Protein AF-A0A3P7EQS3-F1 (afdb_monomer_lite)

InterPro domains:
  IPR007715 Ubiquinone biosynthesis protein Coq4 [PF05019] (63-182)
  IPR007715 Ubiquinone biosynthesis protein Coq4 [PTHR12922] (63-184)

Radius of gyration: 19.61 Å; chains: 1; bounding box: 53×54×51 Å

Sequence (196 aa):
MDAQEKLYPDHIPTTTLQKSLLAIGSGIACFLAIKRMQSIMLSDPEGRQILEFVFTCLIFFQRETSPDERMMVNFVDDVDLAYVMLRYREIHDLVHVLLNQPTNMLGEVVVKWVEGLQCGLPLGLFGGYFGALQTKNYLSSQLEFALRVGLHSRNFMCVFFERYWEMDIEELRAKLNVPNPPKLNYKPRKNKQNLQ

Structure (mmCIF, N/CA/C/O backbone):
data_AF-A0A3P7EQS3-F1
#
_entry.id   AF-A0A3P7EQS3-F1
#
loop_
_atom_site.group_PDB
_atom_site.id
_atom_site.type_symbol
_atom_site.label_atom_id
_atom_site.label_alt_id
_atom_site.label_comp_id
_atom_site.label_asym_id
_atom_site.label_entity_id
_atom_site.label_seq_id
_atom_site.pdbx_PDB_ins_code
_atom_site.Cartn_x
_atom_site.Cartn_y
_atom_site.Cartn_z
_atom_site.occupancy
_atom_site.B_iso_or_equiv
_atom_site.auth_seq_id
_atom_site.auth_comp_id
_atom_site.auth_asym_id
_atom_site.auth_atom_id
_atom_site.pdbx_PDB_model_num
ATOM 1 N N . MET A 1 1 ? 32.392 30.070 7.336 1.00 36.38 1 MET A N 1
ATOM 2 C CA . MET A 1 1 ? 32.061 28.698 7.785 1.00 36.38 1 MET A CA 1
ATOM 3 C C . MET A 1 1 ? 30.680 28.790 8.373 1.00 36.38 1 MET A C 1
ATOM 5 O O . MET A 1 1 ? 30.503 29.331 9.457 1.00 36.38 1 MET A O 1
ATOM 9 N N . ASP A 1 2 ? 29.721 28.440 7.536 1.00 43.25 2 ASP A N 1
ATOM 10 C CA . ASP A 1 2 ? 28.481 29.191 7.413 1.00 43.25 2 ASP A CA 1
ATOM 11 C C . ASP A 1 2 ? 27.429 28.688 8.394 1.00 43.25 2 ASP A C 1
ATOM 13 O O . ASP A 1 2 ? 27.171 27.489 8.500 1.00 43.25 2 ASP A O 1
ATOM 17 N N . ALA A 1 3 ? 26.831 29.620 9.135 1.00 45.69 3 ALA A N 1
ATOM 18 C CA . ALA A 1 3 ? 25.678 29.339 9.969 1.00 45.69 3 ALA A CA 1
ATOM 19 C C . ALA A 1 3 ? 24.500 29.008 9.042 1.00 45.69 3 ALA A C 1
ATOM 21 O O . ALA A 1 3 ? 23.938 29.891 8.401 1.00 45.69 3 ALA A O 1
ATOM 22 N N . GLN A 1 4 ? 24.164 27.721 8.929 1.00 56.22 4 GLN A N 1
ATOM 23 C CA . GLN A 1 4 ? 23.021 27.251 8.153 1.00 56.22 4 GLN A CA 1
ATOM 24 C C . GLN A 1 4 ? 21.737 27.829 8.775 1.00 56.22 4 GLN A C 1
ATOM 26 O O . GLN A 1 4 ? 21.325 27.420 9.862 1.00 56.22 4 GLN A O 1
ATOM 31 N N . GLU A 1 5 ? 21.144 28.820 8.112 1.00 48.19 5 GLU A N 1
ATOM 32 C CA . GLU A 1 5 ? 19.957 29.537 8.578 1.00 48.19 5 GLU A CA 1
ATOM 33 C C . GLU A 1 5 ? 18.787 28.556 8.779 1.00 48.19 5 GLU A C 1
ATOM 35 O O . GLU A 1 5 ? 18.405 27.810 7.872 1.00 48.19 5 GLU A O 1
ATOM 40 N N . LYS A 1 6 ? 18.240 28.494 10.000 1.00 43.78 6 LYS A N 1
ATOM 41 C CA . LYS A 1 6 ? 17.077 27.650 10.303 1.00 43.78 6 LYS A CA 1
ATOM 42 C C . LYS A 1 6 ? 15.849 28.231 9.598 1.00 43.78 6 LYS A C 1
ATOM 44 O O . LYS A 1 6 ? 15.338 29.260 10.018 1.00 43.78 6 LYS A O 1
ATOM 49 N N . LEU A 1 7 ? 15.345 27.534 8.578 1.00 56.03 7 LEU A N 1
ATOM 50 C CA . LEU A 1 7 ? 14.143 27.927 7.824 1.00 56.03 7 LEU A CA 1
ATOM 51 C C . LEU A 1 7 ? 12.859 27.976 8.683 1.00 56.03 7 LEU A C 1
ATOM 53 O O . LEU A 1 7 ? 11.926 28.692 8.336 1.00 56.03 7 LEU A O 1
ATOM 57 N N . TYR A 1 8 ? 12.789 27.214 9.784 1.00 55.19 8 TYR A N 1
ATOM 58 C CA . TYR A 1 8 ? 11.692 27.211 10.768 1.00 55.19 8 TYR A CA 1
ATOM 59 C C . TYR A 1 8 ? 12.137 26.533 12.088 1.00 55.19 8 TYR A C 1
ATOM 61 O O . TYR A 1 8 ? 13.198 25.900 12.106 1.00 55.19 8 TYR A O 1
ATOM 69 N N . PRO A 1 9 ? 11.374 26.654 13.200 1.00 42.97 9 PRO A N 1
ATOM 70 C CA . PRO A 1 9 ? 11.844 26.309 14.551 1.00 42.97 9 PRO A CA 1
ATOM 71 C C . PRO A 1 9 ? 12.340 24.863 14.732 1.00 42.97 9 PRO A C 1
ATOM 73 O O . PRO A 1 9 ? 13.338 24.654 15.421 1.00 42.97 9 PRO A O 1
ATOM 76 N N . ASP A 1 10 ? 11.718 23.900 14.043 1.00 50.75 10 ASP A N 1
ATOM 77 C CA . ASP A 1 10 ? 12.076 22.470 14.077 1.00 50.75 10 ASP A CA 1
ATOM 78 C C . ASP A 1 10 ? 12.936 22.024 12.876 1.00 50.75 10 ASP A C 1
ATOM 80 O O . ASP A 1 10 ? 13.055 20.831 12.586 1.00 50.75 10 ASP A O 1
ATOM 84 N N . HIS A 1 11 ? 13.520 22.962 12.123 1.00 61.28 11 HIS A N 1
ATOM 85 C CA . HIS A 1 11 ? 14.354 22.623 10.972 1.00 61.28 11 HIS A CA 1
ATOM 86 C C . HIS A 1 11 ? 15.660 21.956 11.430 1.00 61.28 11 HIS A C 1
ATOM 88 O O . HIS A 1 11 ? 16.477 22.576 12.115 1.00 61.28 11 HIS A O 1
ATOM 94 N N . ILE A 1 12 ? 15.865 20.701 11.021 1.00 64.69 12 ILE A N 1
ATOM 95 C CA . ILE A 1 12 ? 17.128 19.975 11.186 1.00 64.69 12 ILE A CA 1
ATOM 96 C C . ILE A 1 12 ? 18.002 20.296 9.962 1.00 64.69 12 ILE A C 1
ATOM 98 O O . ILE A 1 12 ? 17.713 19.796 8.870 1.00 64.69 12 ILE A O 1
ATOM 102 N N . PRO A 1 13 ? 19.046 21.135 10.094 1.00 56.03 13 PRO A N 1
ATOM 103 C CA . PRO A 1 13 ? 19.900 21.487 8.968 1.00 56.03 13 PRO A CA 1
ATOM 104 C C . PRO A 1 13 ? 20.698 20.260 8.511 1.00 56.03 13 PRO A C 1
ATOM 106 O O . PRO A 1 13 ? 21.352 19.597 9.313 1.00 56.03 13 PRO A O 1
ATOM 109 N N . THR A 1 14 ? 20.645 19.966 7.212 1.00 67.62 14 THR A N 1
ATOM 110 C CA . THR A 1 14 ? 21.409 18.881 6.577 1.00 67.62 14 THR A CA 1
ATOM 111 C C . THR A 1 14 ? 22.489 19.441 5.656 1.00 67.62 14 THR A C 1
ATOM 113 O O . THR A 1 14 ? 22.283 20.456 4.982 1.00 67.62 14 THR A O 1
ATOM 116 N N . THR A 1 15 ? 23.648 18.780 5.611 1.00 77.81 15 THR A N 1
ATOM 117 C CA . THR A 1 15 ? 24.779 19.193 4.764 1.00 77.81 15 THR A CA 1
ATOM 118 C C . THR A 1 15 ? 24.510 18.902 3.284 1.00 77.81 15 THR A C 1
ATOM 120 O O . THR A 1 15 ? 23.694 18.046 2.942 1.00 77.81 15 THR A O 1
ATOM 123 N N . THR A 1 16 ? 25.220 19.573 2.373 1.00 76.00 16 THR A N 1
ATOM 124 C CA . THR A 1 16 ? 25.112 19.318 0.922 1.00 76.00 16 THR A CA 1
ATOM 125 C C . THR A 1 16 ? 25.376 17.851 0.575 1.00 76.00 16 THR A C 1
ATOM 127 O O . THR A 1 16 ? 24.662 17.269 -0.232 1.00 76.00 16 THR A O 1
ATOM 130 N N . LEU A 1 17 ? 26.339 17.219 1.253 1.00 68.69 17 LEU A N 1
ATOM 131 C CA . LEU A 1 17 ? 26.636 15.792 1.109 1.00 68.69 17 LEU A CA 1
ATOM 132 C C . LEU A 1 17 ? 25.475 14.906 1.578 1.00 68.69 17 LEU A C 1
ATOM 134 O O . LEU A 1 17 ? 25.126 13.951 0.889 1.00 68.69 17 LEU A O 1
ATOM 138 N N . GLN A 1 18 ? 24.845 15.242 2.711 1.00 63.50 18 GLN A N 1
ATOM 139 C CA . GLN A 1 18 ? 23.659 14.529 3.190 1.00 63.50 18 GLN A CA 1
ATOM 140 C C . GLN A 1 18 ? 22.513 14.645 2.192 1.00 63.50 18 GLN A C 1
ATOM 142 O O . GLN A 1 18 ? 21.919 13.625 1.880 1.00 63.50 18 GLN A O 1
ATOM 147 N N . LYS A 1 19 ? 22.246 15.836 1.640 1.00 60.44 19 LYS A N 1
ATOM 148 C CA . LYS A 1 19 ? 21.205 16.043 0.617 1.00 60.44 19 LYS A CA 1
ATOM 149 C C . LYS A 1 19 ? 21.469 15.229 -0.651 1.00 60.44 19 LYS A C 1
ATOM 151 O O . LYS A 1 19 ? 20.551 14.590 -1.155 1.00 60.44 19 LYS A O 1
ATOM 156 N N . SER A 1 20 ? 22.711 15.206 -1.134 1.00 62.84 20 SER A N 1
ATOM 157 C CA . SER A 1 20 ? 23.087 14.418 -2.314 1.00 62.84 20 SER A CA 1
ATOM 158 C C . SER A 1 20 ? 22.965 12.914 -2.067 1.00 62.84 20 SER A C 1
ATOM 160 O O . SER A 1 20 ? 22.403 12.201 -2.895 1.00 62.84 20 SER A O 1
ATOM 162 N N . LEU A 1 21 ? 23.422 12.426 -0.910 1.00 65.12 21 LEU A N 1
ATOM 163 C CA . LEU A 1 21 ? 23.270 11.021 -0.527 1.00 65.12 21 LEU A CA 1
ATOM 164 C C . LEU A 1 21 ? 21.790 10.640 -0.364 1.00 65.12 21 LEU A C 1
ATOM 166 O O . LEU A 1 21 ? 21.384 9.558 -0.782 1.00 65.12 21 LEU A O 1
ATOM 170 N N . LEU A 1 22 ? 20.980 11.554 0.178 1.00 61.34 22 LEU A N 1
ATOM 171 C CA . LEU A 1 22 ? 19.529 11.418 0.295 1.00 61.34 22 LEU A CA 1
ATOM 172 C C . LEU A 1 22 ? 18.868 11.249 -1.070 1.00 61.34 22 LEU A C 1
ATOM 174 O O . LEU A 1 22 ? 18.051 10.353 -1.254 1.00 61.34 22 LEU A O 1
ATOM 178 N N . ALA A 1 23 ? 19.234 12.108 -2.023 1.00 59.03 23 ALA A N 1
ATOM 179 C CA . ALA A 1 23 ? 18.670 12.113 -3.364 1.00 59.03 23 ALA A CA 1
ATOM 180 C C . ALA A 1 23 ? 19.032 10.832 -4.131 1.00 59.03 23 ALA A C 1
ATOM 182 O O . ALA A 1 23 ? 18.151 10.186 -4.698 1.00 59.03 23 ALA A O 1
ATOM 183 N N . ILE A 1 24 ? 20.305 10.422 -4.085 1.00 64.75 24 ILE A N 1
ATOM 184 C CA . ILE A 1 24 ? 20.784 9.194 -4.740 1.00 64.75 24 ILE A CA 1
ATOM 185 C C . ILE A 1 24 ? 20.145 7.957 -4.095 1.00 64.75 24 ILE A C 1
ATOM 187 O O . ILE A 1 24 ? 19.624 7.087 -4.795 1.00 64.75 24 ILE A O 1
ATOM 191 N N . GLY A 1 25 ? 20.126 7.897 -2.760 1.00 65.19 25 GLY A N 1
ATOM 192 C CA . GLY A 1 25 ? 19.495 6.809 -2.015 1.00 65.19 25 GLY A CA 1
ATOM 193 C C . GLY A 1 25 ? 17.992 6.710 -2.281 1.00 65.19 25 GLY A C 1
ATOM 194 O O . GLY A 1 25 ? 17.483 5.608 -2.467 1.00 65.19 25 GLY A O 1
ATOM 195 N N . SER A 1 26 ? 17.293 7.846 -2.373 1.00 64.12 26 SER A N 1
ATOM 196 C CA . SER A 1 26 ? 15.859 7.914 -2.683 1.00 64.12 26 SER A CA 1
ATOM 197 C C . SER A 1 26 ? 15.539 7.404 -4.090 1.00 64.12 26 SER A C 1
ATOM 199 O O . SER A 1 26 ? 14.613 6.611 -4.259 1.00 64.12 26 SER A O 1
ATOM 201 N N . GLY A 1 27 ? 16.343 7.782 -5.090 1.00 66.75 27 GLY A N 1
ATOM 202 C CA . GLY A 1 27 ? 16.167 7.312 -6.466 1.00 66.75 27 GLY A CA 1
ATOM 203 C C . GLY A 1 27 ? 16.317 5.793 -6.593 1.00 66.75 27 GLY A C 1
ATOM 204 O O . GLY A 1 27 ? 15.430 5.124 -7.126 1.00 66.75 27 GLY A O 1
ATOM 205 N N . ILE A 1 28 ? 17.395 5.231 -6.034 1.00 71.94 28 ILE A N 1
ATOM 206 C CA . ILE A 1 28 ? 17.640 3.778 -6.048 1.00 71.94 28 ILE A CA 1
ATOM 207 C C . ILE A 1 28 ? 16.541 3.038 -5.277 1.00 71.94 28 ILE A C 1
ATOM 209 O O . ILE A 1 28 ? 16.031 2.020 -5.742 1.00 71.94 28 ILE A O 1
ATOM 213 N N . ALA A 1 29 ? 16.136 3.557 -4.120 1.00 69.88 29 ALA A N 1
ATOM 214 C CA . ALA A 1 29 ? 15.080 2.966 -3.310 1.00 69.88 29 ALA A CA 1
ATOM 215 C C . ALA A 1 29 ? 13.732 2.920 -4.025 1.00 69.88 29 ALA A C 1
ATOM 217 O O . ALA A 1 29 ? 13.070 1.886 -4.002 1.00 69.88 29 ALA A O 1
ATOM 218 N N . CYS A 1 30 ? 13.341 4.022 -4.667 1.00 71.75 30 CYS A N 1
ATOM 219 C CA . CYS A 1 30 ? 12.108 4.107 -5.441 1.00 71.75 30 CYS A CA 1
ATOM 220 C C . CYS A 1 30 ? 12.115 3.084 -6.583 1.00 71.75 30 CYS A C 1
ATOM 222 O O . CYS A 1 30 ? 11.161 2.329 -6.761 1.00 71.75 30 CYS A O 1
ATOM 224 N N . PHE A 1 31 ? 13.233 2.976 -7.299 1.00 78.19 31 PHE A N 1
ATOM 225 C CA . PHE A 1 31 ? 13.382 1.995 -8.368 1.00 78.19 31 PHE A CA 1
ATOM 226 C C . PHE A 1 31 ? 13.269 0.548 -7.866 1.00 78.19 31 PHE A C 1
ATOM 228 O O . PHE A 1 31 ? 12.532 -0.258 -8.439 1.00 78.19 31 PHE A O 1
ATOM 235 N N . LEU A 1 32 ? 13.953 0.215 -6.767 1.00 81.75 32 LEU A N 1
ATOM 236 C CA . LEU A 1 32 ? 13.853 -1.106 -6.139 1.00 81.75 32 LEU A CA 1
ATOM 237 C C . LEU A 1 32 ? 12.432 -1.391 -5.639 1.00 81.75 32 LEU 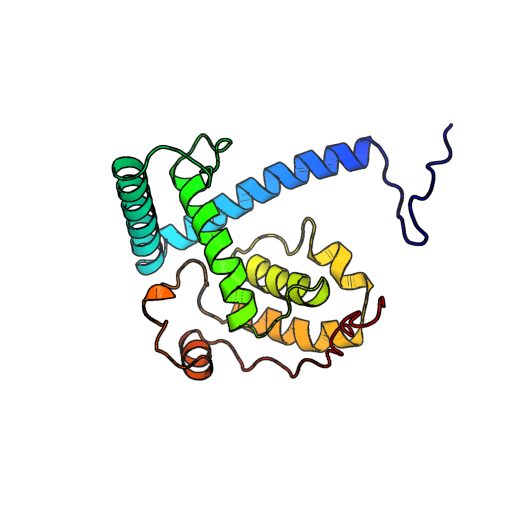A C 1
ATOM 239 O O . LEU A 1 32 ? 11.954 -2.517 -5.775 1.00 81.75 32 LEU A O 1
ATOM 243 N N . ALA A 1 33 ? 11.747 -0.375 -5.110 1.00 81.44 33 ALA A N 1
ATOM 244 C CA . ALA A 1 33 ? 10.370 -0.483 -4.653 1.00 81.44 33 ALA A CA 1
ATOM 245 C C . ALA A 1 33 ? 9.423 -0.884 -5.780 1.00 81.44 33 ALA A C 1
ATOM 247 O O . ALA A 1 33 ? 8.671 -1.849 -5.652 1.00 81.44 33 ALA A O 1
ATOM 248 N N . ILE A 1 34 ? 9.520 -0.191 -6.909 1.00 83.38 34 ILE A N 1
ATOM 249 C CA . ILE A 1 34 ? 8.662 -0.427 -8.069 1.00 83.38 34 ILE A CA 1
ATOM 250 C C . ILE A 1 34 ? 8.956 -1.791 -8.685 1.00 83.38 34 ILE A C 1
ATOM 252 O O . ILE A 1 34 ? 8.027 -2.547 -8.957 1.00 83.38 34 ILE A O 1
ATOM 256 N N . LYS A 1 35 ? 10.233 -2.173 -8.818 1.00 87.06 35 LYS A N 1
ATOM 257 C CA . LYS A 1 35 ? 10.595 -3.527 -9.270 1.00 87.06 35 LYS A CA 1
ATOM 258 C C . LYS A 1 35 ? 10.051 -4.611 -8.350 1.00 87.06 35 LYS A C 1
ATOM 260 O O . LYS A 1 35 ? 9.650 -5.683 -8.805 1.00 87.06 35 LYS A O 1
ATOM 265 N N . ARG A 1 36 ? 10.019 -4.346 -7.045 1.00 88.56 36 ARG A N 1
ATOM 266 C CA . ARG A 1 36 ? 9.465 -5.287 -6.079 1.00 88.56 36 ARG A CA 1
ATOM 267 C C . ARG A 1 36 ? 7.948 -5.407 -6.211 1.00 88.56 36 ARG A C 1
ATOM 269 O O . ARG A 1 36 ? 7.451 -6.529 -6.226 1.00 88.56 36 ARG A O 1
ATOM 276 N N . MET A 1 37 ? 7.241 -4.292 -6.386 1.00 89.62 37 MET A N 1
ATOM 277 C CA . MET A 1 37 ? 5.804 -4.281 -6.690 1.00 89.62 37 MET A CA 1
ATOM 278 C C . MET A 1 37 ? 5.498 -5.036 -7.990 1.00 89.62 37 MET A C 1
ATOM 280 O O . MET A 1 37 ? 4.618 -5.893 -7.996 1.00 89.62 37 MET A O 1
ATOM 284 N N . GLN A 1 38 ? 6.274 -4.800 -9.053 1.00 89.62 38 GLN A N 1
ATOM 285 C CA . GLN A 1 38 ? 6.156 -5.523 -10.323 1.00 89.62 38 GLN A CA 1
ATOM 286 C C . GLN A 1 38 ? 6.320 -7.033 -10.122 1.00 89.62 38 GLN A C 1
ATOM 288 O O . GLN A 1 38 ? 5.485 -7.816 -10.565 1.00 89.62 38 GLN A O 1
ATOM 293 N N . SER A 1 39 ? 7.368 -7.452 -9.405 1.00 91.25 39 SER A N 1
ATOM 294 C CA . SER A 1 39 ? 7.615 -8.864 -9.104 1.00 91.25 39 SER A CA 1
ATOM 295 C C . SER A 1 39 ? 6.452 -9.508 -8.343 1.00 91.25 39 SER A C 1
ATOM 297 O O . SER A 1 39 ? 6.101 -10.648 -8.644 1.00 91.25 39 SER A O 1
ATOM 299 N N . ILE A 1 40 ? 5.852 -8.796 -7.385 1.00 92.00 40 ILE A N 1
ATOM 300 C CA . ILE A 1 40 ? 4.683 -9.274 -6.637 1.00 92.00 40 ILE A CA 1
ATOM 301 C C . ILE A 1 40 ? 3.482 -9.433 -7.576 1.00 92.00 40 ILE A C 1
ATOM 303 O O . ILE A 1 40 ? 2.890 -10.510 -7.622 1.00 92.00 40 ILE A O 1
ATOM 307 N N . MET A 1 41 ? 3.168 -8.410 -8.375 1.00 91.81 41 MET A N 1
ATOM 308 C CA . MET A 1 41 ? 2.044 -8.453 -9.315 1.00 91.81 41 MET A CA 1
ATOM 309 C C . MET A 1 41 ? 2.197 -9.562 -10.359 1.00 91.81 41 MET A C 1
ATOM 311 O O . MET A 1 41 ? 1.232 -10.258 -10.647 1.00 91.81 41 MET A O 1
ATOM 315 N N . LEU A 1 42 ? 3.404 -9.781 -10.885 1.00 91.00 42 LEU A N 1
ATOM 316 C CA . LEU A 1 42 ? 3.663 -10.859 -11.844 1.00 91.00 42 LEU A CA 1
ATOM 317 C C . LEU A 1 42 ? 3.534 -12.258 -11.222 1.00 91.00 42 LEU A C 1
ATOM 319 O O . LEU A 1 42 ? 3.188 -13.211 -11.922 1.00 91.00 42 LEU A O 1
ATOM 323 N N . SER A 1 43 ? 3.801 -12.391 -9.921 1.00 92.25 43 SER A N 1
ATOM 324 C CA . SER A 1 43 ? 3.653 -13.665 -9.207 1.00 92.25 43 SER A CA 1
ATOM 325 C C . SER A 1 43 ? 2.195 -14.022 -8.893 1.00 92.25 43 SER A C 1
ATOM 327 O O . SER A 1 43 ? 1.871 -15.202 -8.753 1.00 92.25 43 SER A O 1
ATOM 329 N N . ASP A 1 44 ? 1.304 -13.029 -8.832 1.00 92.31 44 ASP A N 1
ATOM 330 C CA . ASP A 1 44 ? -0.118 -13.208 -8.544 1.00 92.31 44 ASP A CA 1
ATOM 331 C C . ASP A 1 44 ? -0.947 -13.290 -9.851 1.00 92.31 44 ASP A C 1
ATOM 333 O O . ASP A 1 44 ? -0.758 -12.487 -10.769 1.00 92.31 44 ASP A O 1
ATOM 337 N N . PRO A 1 45 ? -1.871 -14.259 -10.006 1.00 91.88 45 PRO A N 1
ATOM 338 C CA . PRO A 1 45 ? -2.717 -14.353 -11.199 1.00 91.88 45 PRO A CA 1
ATOM 339 C C . PRO A 1 45 ? -3.622 -13.134 -11.441 1.00 91.88 45 PRO A C 1
ATOM 341 O O . PRO A 1 45 ? -3.824 -12.764 -12.598 1.00 91.88 45 PRO A O 1
ATOM 344 N N . GLU A 1 46 ? -4.172 -12.516 -10.390 1.00 91.56 46 GLU A N 1
ATOM 345 C CA . GLU A 1 46 ? -4.947 -11.273 -10.514 1.00 91.56 46 GLU A CA 1
ATOM 346 C C . GLU A 1 46 ? -4.020 -10.087 -10.770 1.00 91.56 46 GLU A C 1
ATOM 348 O O . GLU A 1 46 ? -4.330 -9.255 -11.619 1.00 91.56 46 GLU A O 1
ATOM 353 N N . GLY A 1 47 ? -2.854 -10.047 -10.119 1.00 88.56 47 GLY A N 1
ATOM 354 C CA . GLY A 1 47 ? -1.824 -9.040 -10.386 1.00 88.56 47 GLY A CA 1
ATOM 355 C C . GLY A 1 47 ? -1.428 -8.978 -11.868 1.00 88.56 47 GLY A C 1
ATOM 356 O O . GLY A 1 47 ? -1.389 -7.892 -12.449 1.00 88.56 47 GLY A O 1
ATOM 357 N N . ARG A 1 48 ? -1.242 -10.135 -12.517 1.00 90.31 48 ARG A N 1
ATOM 358 C CA . ARG A 1 48 ? -0.997 -10.218 -13.969 1.00 90.31 48 ARG A CA 1
ATOM 359 C C . ARG A 1 48 ? -2.165 -9.686 -14.797 1.00 90.31 48 ARG A C 1
ATOM 361 O O . ARG A 1 48 ? -1.942 -8.906 -15.714 1.00 90.31 48 ARG A O 1
ATOM 368 N N . GLN A 1 49 ? -3.401 -10.056 -14.460 1.00 89.81 49 GLN A N 1
ATOM 369 C CA . GLN A 1 49 ? -4.588 -9.542 -15.159 1.00 89.81 49 GLN A CA 1
ATOM 370 C C . GLN A 1 49 ? -4.717 -8.019 -15.044 1.00 89.81 49 GLN A C 1
ATOM 372 O O . GLN A 1 49 ? -5.146 -7.373 -15.995 1.00 89.81 49 GLN A O 1
ATOM 377 N N . ILE A 1 50 ? -4.348 -7.444 -13.897 1.00 88.50 50 ILE A N 1
ATOM 378 C CA . ILE A 1 50 ? -4.361 -5.992 -13.689 1.00 88.50 50 ILE A CA 1
ATOM 379 C C . ILE A 1 50 ? -3.329 -5.314 -14.591 1.00 88.50 50 ILE A C 1
ATOM 381 O O . ILE A 1 50 ? -3.660 -4.316 -15.221 1.00 88.50 50 ILE A O 1
ATOM 385 N N . LEU A 1 51 ? -2.105 -5.845 -14.684 1.00 85.81 51 LEU A N 1
ATOM 386 C CA . LEU A 1 51 ? -1.077 -5.270 -15.561 1.00 85.81 51 LEU A CA 1
ATOM 387 C C . LEU A 1 51 ? -1.524 -5.268 -17.029 1.00 85.81 51 LEU A C 1
ATOM 389 O O . LEU A 1 51 ? -1.427 -4.237 -17.688 1.00 85.81 51 LEU A O 1
ATOM 393 N N . GLU A 1 52 ? -2.102 -6.373 -17.501 1.00 84.44 52 GLU A N 1
ATOM 394 C CA . GLU A 1 52 ? -2.675 -6.476 -18.852 1.00 84.44 52 GLU A CA 1
ATOM 395 C C . GLU A 1 52 ? -3.845 -5.502 -19.068 1.00 84.44 52 GLU A C 1
ATOM 397 O O . GLU A 1 52 ? -3.977 -4.879 -20.126 1.00 84.44 52 GLU A O 1
ATOM 402 N N . PHE A 1 53 ? -4.700 -5.332 -18.055 1.00 85.00 53 PHE A N 1
ATOM 403 C CA . PHE A 1 53 ? -5.817 -4.392 -18.103 1.00 85.00 53 PHE A CA 1
ATOM 404 C C . PHE A 1 53 ? -5.332 -2.940 -18.198 1.00 85.00 53 PHE A C 1
ATOM 406 O O . PHE A 1 53 ? -5.766 -2.209 -19.088 1.00 85.00 53 PHE A O 1
ATOM 413 N N . VAL A 1 54 ? -4.388 -2.537 -17.343 1.00 81.25 54 VAL A N 1
ATOM 414 C CA . VAL A 1 54 ? -3.796 -1.188 -17.348 1.00 81.25 54 VAL A CA 1
ATOM 415 C C . VAL A 1 54 ? -3.072 -0.917 -18.672 1.00 81.25 54 VAL A C 1
ATOM 417 O O . VAL A 1 54 ? -3.248 0.159 -19.251 1.00 81.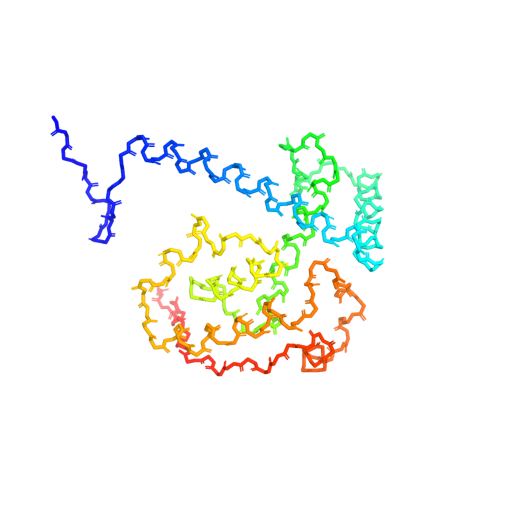25 54 VAL A O 1
ATOM 420 N N . PHE A 1 55 ? -2.326 -1.902 -19.189 1.00 79.94 55 PHE A N 1
ATOM 421 C CA . PHE A 1 55 ? -1.700 -1.848 -20.513 1.00 79.94 55 PHE A CA 1
ATOM 422 C C . PHE A 1 55 ? -2.737 -1.565 -21.606 1.00 79.94 55 PHE A C 1
ATOM 424 O O . PHE A 1 55 ? -2.606 -0.611 -22.377 1.00 79.94 55 PHE A O 1
ATOM 431 N N . THR A 1 56 ? -3.808 -2.362 -21.632 1.00 76.06 56 THR A N 1
ATOM 432 C CA . THR A 1 56 ? -4.874 -2.261 -22.635 1.00 76.06 56 THR A CA 1
ATOM 433 C C . THR A 1 56 ? -5.582 -0.911 -22.570 1.00 76.06 56 THR A C 1
ATOM 435 O O . THR A 1 56 ? -5.761 -0.265 -23.605 1.00 76.06 56 THR A O 1
ATOM 438 N N . CYS A 1 57 ? -5.950 -0.453 -21.369 1.00 73.06 57 CYS A N 1
ATOM 439 C CA . CYS A 1 57 ? -6.589 0.845 -21.175 1.00 73.06 57 CYS A CA 1
ATOM 440 C C . CYS A 1 57 ? -5.716 1.980 -21.713 1.00 73.06 57 CYS A C 1
ATOM 442 O O . CYS A 1 57 ? -6.208 2.815 -22.468 1.00 73.06 57 CYS A O 1
ATOM 444 N N . LEU A 1 58 ? -4.422 2.002 -21.387 1.00 69.94 58 LEU A N 1
ATOM 445 C CA . LEU A 1 58 ? -3.535 3.071 -21.845 1.00 69.94 58 LEU A CA 1
ATOM 446 C C . LEU A 1 58 ? -3.335 3.070 -23.359 1.00 69.94 58 LEU A C 1
ATOM 448 O O . LEU A 1 58 ? -3.439 4.132 -23.971 1.00 69.94 58 LEU A O 1
ATOM 452 N N . ILE A 1 59 ? -3.125 1.904 -23.975 1.00 69.62 59 ILE A N 1
ATOM 453 C CA . ILE A 1 59 ? -3.028 1.802 -25.439 1.00 69.62 59 ILE A CA 1
ATOM 454 C C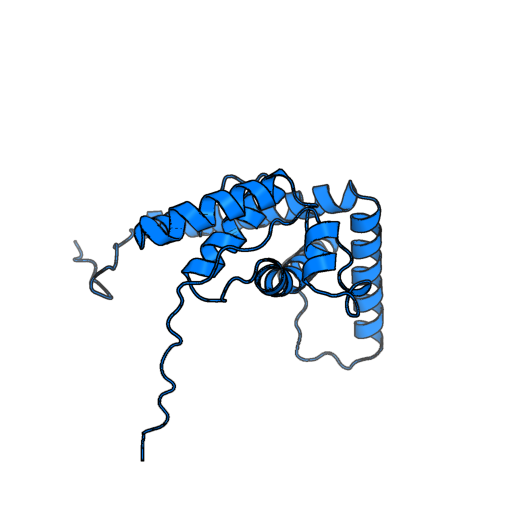 . ILE A 1 59 ? -4.313 2.305 -26.108 1.00 69.62 59 ILE A C 1
ATOM 456 O O . ILE A 1 59 ? -4.247 3.013 -27.113 1.00 69.62 59 ILE A O 1
ATOM 460 N N . PHE A 1 60 ? -5.480 1.968 -25.557 1.00 66.38 60 PHE A N 1
ATOM 461 C CA . PHE A 1 60 ? -6.763 2.416 -26.091 1.00 66.38 60 PHE A CA 1
ATOM 462 C C . PHE A 1 60 ? -6.944 3.937 -25.947 1.00 66.38 60 PHE A C 1
ATOM 464 O O . PHE A 1 60 ? -7.208 4.622 -26.935 1.00 66.38 60 PHE A O 1
ATOM 471 N N . PHE A 1 61 ? -6.698 4.496 -24.758 1.00 60.31 61 PHE A N 1
ATOM 472 C CA . PHE A 1 61 ? -6.815 5.939 -24.509 1.00 60.31 61 PHE A CA 1
ATOM 473 C C . PHE A 1 61 ? -5.812 6.779 -25.315 1.00 60.31 61 PHE A C 1
ATOM 475 O O . PHE A 1 61 ? -6.162 7.873 -25.762 1.00 60.31 61 PHE A O 1
ATOM 482 N N . GLN A 1 62 ? -4.604 6.265 -25.575 1.00 57.94 62 GLN A N 1
ATOM 483 C CA . GLN A 1 62 ? -3.636 6.920 -26.463 1.00 57.94 62 GLN A CA 1
ATOM 484 C C . GLN A 1 62 ? -4.085 6.960 -27.928 1.00 57.94 62 GLN A C 1
ATOM 486 O O . GLN A 1 62 ? -3.652 7.839 -28.671 1.00 57.94 62 GLN A O 1
ATOM 491 N N . ARG A 1 63 ? -4.919 6.010 -28.367 1.00 53.16 63 ARG A N 1
ATOM 492 C CA . ARG A 1 63 ? -5.404 5.952 -29.753 1.00 53.16 63 ARG A CA 1
ATOM 493 C C . ARG A 1 63 ? -6.634 6.823 -30.002 1.00 53.16 63 ARG A C 1
ATOM 495 O O . ARG A 1 63 ? -6.855 7.187 -31.153 1.00 53.16 63 ARG A O 1
ATOM 502 N N . GLU A 1 64 ? -7.408 7.160 -28.969 1.00 52.94 64 GLU A N 1
ATOM 503 C CA . GLU A 1 64 ? -8.695 7.862 -29.118 1.00 52.94 64 GLU A CA 1
ATOM 504 C C . GLU A 1 64 ? -8.708 9.324 -28.642 1.00 52.94 64 GLU A C 1
ATOM 506 O O . GLU A 1 64 ? -9.692 10.025 -28.873 1.00 52.94 64 GLU A O 1
ATOM 511 N N . THR A 1 65 ? -7.632 9.833 -28.031 1.00 43.03 65 THR A N 1
ATOM 512 C CA . THR A 1 65 ? -7.580 11.228 -27.556 1.00 43.03 65 THR A CA 1
ATOM 513 C C . THR A 1 65 ? -6.369 11.987 -28.098 1.00 43.03 65 THR A C 1
ATOM 515 O O . THR A 1 65 ? -5.259 11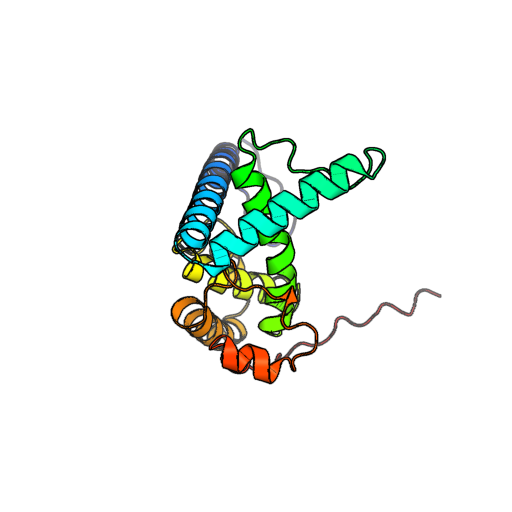.463 -28.170 1.00 43.03 65 THR A O 1
ATOM 518 N N . SER A 1 66 ? -6.587 13.242 -28.510 1.00 37.06 66 SER A N 1
ATOM 519 C CA . SER A 1 66 ? -5.510 14.193 -28.800 1.00 37.06 66 SER A CA 1
ATOM 520 C C . SER A 1 66 ? -4.604 14.331 -27.567 1.00 37.06 66 SER A C 1
ATOM 522 O O . SER A 1 66 ? -5.130 14.420 -26.458 1.00 37.06 66 SER A O 1
ATOM 524 N N . PRO A 1 67 ? -3.274 14.344 -27.741 1.00 44.84 67 PRO A N 1
ATOM 525 C CA . PRO A 1 67 ? -2.310 14.165 -26.661 1.00 44.84 67 PRO A CA 1
ATOM 526 C C . PRO A 1 67 ? -2.278 15.391 -25.741 1.00 44.84 67 PRO A C 1
ATOM 528 O O . PRO A 1 67 ? -1.509 16.309 -26.006 1.00 44.84 67 PRO A O 1
ATOM 531 N N . ASP A 1 68 ? -3.083 15.428 -24.672 1.00 39.00 68 ASP A N 1
ATOM 532 C CA . ASP A 1 68 ? -2.864 16.417 -23.609 1.00 39.00 68 ASP A CA 1
ATOM 533 C C . ASP A 1 68 ? -3.374 16.046 -22.198 1.00 39.00 68 ASP A C 1
ATOM 535 O O . ASP A 1 68 ? -4.421 15.428 -22.003 1.00 39.00 68 ASP A O 1
ATOM 539 N N . GLU A 1 69 ? -2.565 16.500 -21.235 1.00 39.66 69 GLU A N 1
ATOM 540 C CA . GLU A 1 69 ? -2.740 16.747 -19.792 1.00 39.66 69 GLU A CA 1
ATOM 541 C C . GLU A 1 69 ? -2.674 15.642 -18.723 1.00 39.66 69 GLU A C 1
ATOM 543 O O . GLU A 1 69 ? -2.650 15.966 -17.533 1.00 39.66 69 GLU A O 1
ATOM 548 N N . ARG A 1 70 ? -2.487 14.359 -19.045 1.00 47.06 70 ARG A N 1
ATOM 549 C CA . ARG A 1 70 ? -2.041 13.379 -18.023 1.00 47.06 70 ARG A CA 1
ATOM 550 C C . ARG A 1 70 ? -0.818 12.625 -18.500 1.00 47.06 70 ARG A C 1
ATOM 552 O O . ARG A 1 70 ? -0.915 11.488 -18.946 1.00 47.06 70 ARG A O 1
ATOM 559 N N . MET A 1 71 ? 0.333 13.297 -18.424 1.00 41.56 71 MET A N 1
ATOM 560 C CA . MET A 1 71 ? 1.635 12.715 -18.743 1.00 41.56 71 MET A CA 1
ATOM 561 C C . MET A 1 71 ? 1.764 11.323 -18.119 1.00 41.56 71 MET A C 1
ATOM 563 O O . MET A 1 71 ? 1.816 11.166 -16.896 1.00 41.56 71 MET A O 1
ATOM 567 N N . MET A 1 72 ? 1.868 10.316 -18.989 1.00 43.94 72 MET A N 1
ATOM 568 C CA . MET A 1 72 ? 2.554 9.085 -18.636 1.00 43.94 72 MET A CA 1
ATOM 569 C C . MET A 1 72 ? 3.945 9.433 -18.113 1.00 43.94 72 MET A C 1
ATOM 571 O O . MET A 1 72 ? 4.485 10.505 -18.383 1.00 43.94 72 MET A O 1
ATOM 575 N N . VAL A 1 73 ? 4.493 8.547 -17.290 1.00 43.69 73 VAL A N 1
ATOM 576 C CA . VAL A 1 73 ? 5.780 8.750 -16.633 1.00 43.69 73 VAL A CA 1
ATOM 577 C C . VAL A 1 73 ? 6.874 8.852 -17.702 1.00 43.69 73 VAL A C 1
ATOM 579 O O . VAL A 1 73 ? 7.495 7.862 -18.060 1.00 43.69 73 VAL A O 1
ATOM 582 N N . ASN A 1 74 ? 7.127 10.063 -18.197 1.00 43.12 74 ASN A N 1
ATOM 583 C CA . ASN A 1 74 ? 8.074 10.379 -19.273 1.00 43.12 74 ASN A CA 1
ATOM 584 C C . ASN A 1 74 ? 9.553 10.185 -18.870 1.00 43.12 74 ASN A C 1
ATOM 586 O O . ASN A 1 74 ? 10.450 10.661 -19.555 1.00 43.12 74 ASN A O 1
ATOM 590 N N . PHE A 1 75 ? 9.807 9.536 -17.732 1.00 43.69 75 PHE A N 1
ATOM 591 C CA . PHE A 1 75 ? 11.120 9.393 -17.102 1.00 43.69 75 PHE A CA 1
ATOM 592 C C . PHE A 1 75 ? 11.505 7.930 -16.838 1.00 43.69 75 PHE A C 1
ATOM 594 O O . PHE A 1 75 ? 12.528 7.682 -16.203 1.00 43.69 75 PHE A O 1
ATOM 601 N N . VAL A 1 76 ? 10.685 6.962 -17.264 1.00 48.97 76 VAL A N 1
ATOM 602 C CA . VAL A 1 76 ? 10.974 5.532 -17.109 1.00 48.97 76 VAL A CA 1
ATOM 603 C C . VAL A 1 76 ? 11.049 4.910 -18.497 1.00 48.97 76 VAL A C 1
ATOM 605 O O . VAL A 1 76 ? 10.037 4.795 -19.178 1.00 48.97 76 VAL A O 1
ATOM 608 N N . ASP A 1 77 ? 12.250 4.493 -18.897 1.00 56.19 77 ASP A N 1
ATOM 609 C CA . ASP A 1 77 ? 12.519 3.863 -20.202 1.00 56.19 77 ASP A CA 1
ATOM 610 C C . ASP A 1 77 ? 11.908 2.449 -20.336 1.00 56.19 77 ASP A C 1
ATOM 612 O O . ASP A 1 77 ? 12.001 1.816 -21.385 1.00 56.19 77 ASP A O 1
ATOM 616 N N . ASP A 1 78 ? 11.286 1.948 -19.266 1.00 70.44 78 ASP A N 1
ATOM 617 C CA . ASP A 1 78 ? 10.635 0.645 -19.171 1.00 70.44 78 ASP A CA 1
ATOM 618 C C . ASP A 1 78 ? 9.116 0.818 -18.998 1.00 70.44 78 ASP A C 1
ATOM 620 O O . ASP A 1 78 ? 8.621 1.261 -17.953 1.00 70.44 78 ASP A O 1
ATOM 624 N N . VAL A 1 79 ? 8.374 0.464 -20.048 1.00 69.94 79 VAL A N 1
ATOM 625 C CA . VAL A 1 79 ? 6.916 0.615 -20.110 1.00 69.94 79 VAL A CA 1
ATOM 626 C C . VAL A 1 79 ? 6.232 -0.188 -18.993 1.00 69.94 79 VAL A C 1
ATOM 628 O O . VAL A 1 79 ? 5.271 0.297 -18.392 1.00 69.94 79 VAL A O 1
ATOM 631 N N . ASP A 1 80 ? 6.775 -1.350 -18.619 1.00 75.19 80 ASP A N 1
ATOM 632 C CA . ASP A 1 80 ? 6.192 -2.203 -17.581 1.00 75.19 80 ASP A CA 1
ATOM 633 C C . ASP A 1 80 ? 6.259 -1.540 -16.200 1.00 75.19 80 ASP A C 1
ATOM 635 O O . ASP A 1 80 ? 5.300 -1.578 -15.421 1.00 75.19 80 ASP A O 1
ATOM 639 N N . LEU A 1 81 ? 7.370 -0.863 -15.899 1.00 79.00 81 LEU A N 1
ATOM 640 C CA . LEU A 1 81 ? 7.516 -0.107 -14.653 1.00 79.00 81 LEU A CA 1
ATOM 641 C C . LEU A 1 81 ? 6.593 1.117 -14.625 1.00 79.00 81 LEU A C 1
ATOM 643 O O . LEU A 1 81 ? 6.086 1.468 -13.555 1.00 79.00 81 LEU A O 1
ATOM 647 N N . ALA A 1 82 ? 6.349 1.756 -15.771 1.00 78.62 82 ALA A N 1
ATOM 648 C CA . ALA A 1 82 ? 5.423 2.881 -15.860 1.00 78.62 82 ALA A CA 1
ATOM 649 C C . ALA A 1 82 ? 3.982 2.460 -15.510 1.00 78.62 82 ALA A C 1
ATOM 651 O O . ALA A 1 82 ? 3.296 3.190 -14.783 1.00 78.62 82 ALA A O 1
ATOM 652 N N . TYR A 1 83 ? 3.545 1.268 -15.935 1.00 81.81 83 TYR A N 1
ATOM 653 C CA . TYR A 1 83 ? 2.237 0.715 -15.558 1.00 81.81 83 TYR A CA 1
ATOM 654 C C . TYR A 1 83 ? 2.140 0.412 -14.065 1.00 81.81 83 TYR A C 1
ATOM 656 O O . TYR A 1 83 ? 1.144 0.759 -13.428 1.00 81.81 83 TYR A O 1
ATOM 664 N N . VAL A 1 84 ? 3.192 -0.165 -13.478 1.00 85.81 84 VAL A N 1
ATOM 665 C CA . VAL A 1 84 ? 3.244 -0.429 -12.031 1.00 85.81 84 VAL A CA 1
ATOM 666 C C . VAL A 1 84 ? 3.181 0.876 -11.240 1.00 85.81 84 VAL A C 1
ATOM 668 O O . VAL A 1 84 ? 2.452 0.960 -10.253 1.00 85.81 84 VAL A O 1
ATOM 671 N N . MET A 1 85 ? 3.893 1.918 -11.681 1.00 82.00 85 MET A N 1
ATOM 672 C CA . MET A 1 85 ? 3.815 3.244 -11.062 1.00 82.00 85 MET A CA 1
ATOM 673 C C . MET A 1 85 ? 2.415 3.856 -11.168 1.00 82.00 85 MET A C 1
ATOM 675 O O . MET A 1 85 ? 1.958 4.479 -10.209 1.00 82.00 85 MET A O 1
ATOM 679 N N . LEU A 1 86 ? 1.743 3.720 -12.316 1.00 82.69 86 LEU A N 1
ATOM 680 C CA . LEU A 1 86 ? 0.374 4.210 -12.470 1.00 82.69 86 LEU A CA 1
ATOM 681 C C . LEU A 1 86 ? -0.566 3.481 -11.511 1.00 82.69 86 LEU A C 1
ATOM 683 O O . LEU A 1 86 ? -1.248 4.141 -10.728 1.00 82.69 86 LEU A O 1
ATOM 687 N N . ARG A 1 87 ? -0.512 2.144 -11.498 1.00 87.44 87 ARG A N 1
ATOM 688 C CA . ARG A 1 87 ? -1.318 1.334 -10.585 1.00 87.44 87 ARG A CA 1
ATOM 689 C C . ARG A 1 87 ? -1.063 1.710 -9.131 1.00 87.44 87 ARG A C 1
ATOM 691 O O . ARG A 1 87 ? -2.002 1.860 -8.360 1.00 87.44 87 ARG A O 1
ATOM 698 N N . TYR A 1 88 ? 0.198 1.903 -8.754 1.00 88.12 88 TYR A N 1
ATOM 699 C CA . TYR A 1 88 ? 0.560 2.318 -7.403 1.00 88.12 88 TYR A CA 1
ATOM 700 C C . TYR A 1 88 ? -0.098 3.648 -7.011 1.00 88.12 88 TYR A C 1
ATOM 702 O O . TYR A 1 88 ? -0.639 3.749 -5.913 1.00 88.12 88 TYR A O 1
ATOM 710 N N . ARG A 1 89 ? -0.109 4.647 -7.907 1.00 85.62 89 ARG A N 1
ATOM 711 C CA . ARG A 1 89 ? -0.772 5.936 -7.643 1.00 85.62 89 ARG A CA 1
ATOM 712 C C . ARG A 1 89 ? -2.281 5.786 -7.471 1.00 85.62 89 ARG A C 1
ATOM 714 O O . ARG A 1 89 ? -2.828 6.346 -6.532 1.00 85.62 89 ARG A O 1
ATOM 721 N N . GLU A 1 90 ? -2.930 5.019 -8.343 1.00 86.62 90 GLU A N 1
ATOM 722 C CA . GLU A 1 90 ? -4.377 4.777 -8.270 1.00 86.62 90 GLU A CA 1
ATOM 723 C C . GLU A 1 90 ? -4.766 4.082 -6.961 1.00 86.62 90 GLU A C 1
ATOM 725 O O . GLU A 1 90 ? -5.717 4.481 -6.294 1.00 86.62 90 GLU A O 1
ATOM 730 N N . ILE A 1 91 ? -4.007 3.057 -6.567 1.00 90.69 91 ILE A N 1
ATOM 731 C CA . ILE A 1 91 ? -4.286 2.286 -5.355 1.00 90.69 91 ILE A CA 1
ATOM 732 C C . ILE A 1 91 ? -3.947 3.064 -4.090 1.00 90.69 91 ILE A C 1
ATOM 734 O O . ILE A 1 91 ? -4.646 2.896 -3.098 1.00 90.69 91 ILE A O 1
ATOM 738 N N . HIS A 1 92 ? -2.922 3.918 -4.099 1.00 90.19 92 HIS A N 1
ATOM 739 C CA . HIS A 1 92 ? -2.522 4.690 -2.921 1.00 90.19 92 HIS A CA 1
ATOM 740 C C . HIS A 1 92 ? -3.700 5.473 -2.316 1.00 90.19 92 HIS A C 1
ATOM 742 O O . HIS A 1 92 ? -3.969 5.362 -1.117 1.00 90.19 92 HIS A O 1
ATOM 748 N N . ASP A 1 93 ? -4.463 6.175 -3.155 1.00 88.69 93 ASP A N 1
ATOM 749 C CA . ASP A 1 93 ? -5.635 6.933 -2.708 1.00 88.69 93 ASP A CA 1
ATOM 750 C C . ASP A 1 93 ? -6.763 6.007 -2.211 1.00 88.69 93 ASP A C 1
ATOM 752 O O . ASP A 1 93 ? -7.430 6.301 -1.215 1.00 88.69 93 ASP A O 1
ATOM 756 N N . LEU A 1 94 ? -6.944 4.838 -2.836 1.00 91.94 94 LEU A N 1
ATOM 757 C CA . LEU A 1 94 ? -7.925 3.837 -2.396 1.00 91.94 94 LEU A CA 1
ATOM 758 C C . LEU A 1 94 ? -7.544 3.176 -1.073 1.00 91.94 94 LEU A C 1
ATOM 760 O O . LEU A 1 94 ? -8.422 2.850 -0.273 1.00 91.94 94 LEU A O 1
ATOM 764 N N . VAL A 1 95 ? -6.250 3.007 -0.805 1.00 92.88 95 VAL A N 1
ATOM 765 C CA . VAL A 1 95 ? -5.750 2.449 0.455 1.00 92.88 95 VAL A CA 1
ATOM 766 C C . VAL A 1 95 ? -6.075 3.380 1.619 1.00 92.88 95 VAL A C 1
ATOM 768 O O . VAL A 1 95 ? -6.490 2.891 2.670 1.00 92.88 95 VAL A O 1
ATOM 771 N N . HIS A 1 96 ? -5.991 4.702 1.444 1.00 92.69 96 HIS A N 1
ATOM 772 C CA . HIS A 1 96 ? -6.453 5.651 2.467 1.00 92.69 96 HIS A CA 1
ATOM 773 C C . HIS A 1 96 ? -7.927 5.429 2.829 1.00 92.69 96 HIS A C 1
ATOM 775 O O . HIS A 1 96 ? -8.269 5.343 4.011 1.00 92.69 96 HIS A O 1
ATOM 781 N N . VAL A 1 97 ? -8.795 5.247 1.829 1.00 92.56 97 VAL A N 1
ATOM 782 C CA . VAL A 1 97 ? -10.230 4.978 2.038 1.00 92.56 97 VAL A CA 1
ATOM 783 C C . VAL A 1 97 ? -10.453 3.614 2.698 1.00 92.56 97 VAL A C 1
ATOM 785 O O . VAL A 1 97 ? -11.173 3.505 3.698 1.00 92.56 97 VAL A O 1
ATOM 788 N N . LEU A 1 98 ? -9.790 2.571 2.194 1.00 93.94 98 LEU A N 1
ATOM 789 C CA . LEU A 1 98 ? -9.898 1.211 2.715 1.00 93.94 98 LEU A CA 1
ATOM 790 C C . LEU A 1 98 ? -9.487 1.146 4.187 1.00 93.94 98 LEU A C 1
ATOM 792 O O . LEU A 1 98 ? -10.188 0.542 4.998 1.00 93.94 98 LEU A O 1
ATOM 796 N N . LEU A 1 99 ? -8.398 1.816 4.556 1.00 92.56 99 LEU A N 1
ATOM 797 C CA . LEU A 1 99 ? -7.865 1.828 5.918 1.00 92.56 99 LEU A CA 1
ATOM 798 C C . LEU A 1 99 ? -8.497 2.896 6.818 1.00 92.56 99 LEU A C 1
ATOM 800 O O . LEU A 1 99 ? -8.132 2.985 7.993 1.00 92.56 99 LEU A O 1
ATOM 804 N N . ASN A 1 100 ? -9.434 3.688 6.285 1.00 91.62 100 ASN A N 1
ATOM 805 C CA . ASN A 1 100 ? -10.025 4.842 6.958 1.00 91.62 100 ASN A CA 1
ATOM 806 C C . ASN A 1 100 ? -8.943 5.760 7.554 1.00 91.62 100 ASN A C 1
ATOM 808 O O . ASN A 1 100 ? -8.996 6.108 8.734 1.00 91.62 100 ASN A O 1
ATOM 812 N N . GLN A 1 101 ? -7.923 6.090 6.759 1.00 88.88 101 GLN A N 1
ATOM 813 C CA . GLN A 1 101 ? -6.835 6.983 7.149 1.00 88.88 101 GLN A CA 1
ATOM 814 C C . GLN A 1 101 ? -6.983 8.338 6.448 1.00 88.88 101 GLN A C 1
ATOM 816 O O . GLN A 1 101 ? -7.322 8.396 5.268 1.00 88.88 101 GLN A O 1
ATOM 821 N N . PRO A 1 102 ? -6.758 9.452 7.163 1.00 84.50 102 PRO A N 1
ATOM 822 C CA . PRO A 1 102 ? -6.770 10.774 6.555 1.00 84.50 102 PRO A CA 1
ATOM 823 C C . PRO A 1 102 ? -5.487 11.024 5.750 1.00 84.50 102 PRO A C 1
ATOM 825 O O . PRO A 1 102 ? -4.404 10.639 6.175 1.00 84.50 102 PRO A O 1
ATOM 828 N N . THR A 1 103 ? -5.568 11.834 4.696 1.00 84.69 103 THR A N 1
ATOM 829 C CA . THR A 1 103 ? -4.415 12.304 3.892 1.00 84.69 103 THR A CA 1
ATOM 830 C C . THR A 1 103 ? -3.572 13.381 4.600 1.00 84.69 103 THR A C 1
ATOM 832 O O . THR A 1 103 ? -3.003 14.290 3.996 1.00 84.69 103 THR A O 1
ATOM 835 N N . ASN A 1 104 ? -3.523 13.334 5.933 1.00 80.56 104 ASN A N 1
ATOM 836 C CA . ASN A 1 104 ? -2.625 14.155 6.735 1.00 80.56 104 ASN A CA 1
ATOM 837 C C . ASN A 1 104 ? -1.319 13.389 6.998 1.00 80.56 104 ASN A C 1
ATOM 839 O O . ASN A 1 104 ? -1.235 12.186 6.785 1.00 80.56 104 ASN A O 1
ATOM 843 N N . MET A 1 105 ? -0.308 14.072 7.535 1.00 77.88 105 MET A N 1
ATOM 844 C CA . MET A 1 105 ? 1.006 13.465 7.780 1.00 77.88 105 MET A CA 1
ATOM 845 C C . MET A 1 105 ? 0.954 12.181 8.628 1.00 77.88 105 MET A C 1
ATOM 847 O O . MET A 1 105 ? 1.775 11.295 8.436 1.00 77.88 105 MET A O 1
ATOM 851 N N . LEU A 1 106 ? -0.005 12.064 9.552 1.00 78.06 106 LEU A N 1
ATOM 852 C CA . LEU A 1 106 ? -0.159 10.887 10.406 1.00 78.06 106 LEU A CA 1
ATOM 853 C C . LEU A 1 106 ? -0.769 9.700 9.653 1.00 78.06 106 LEU A C 1
ATOM 855 O O . LEU A 1 106 ? -0.249 8.594 9.774 1.00 78.06 106 LEU A O 1
ATOM 859 N N . GLY A 1 107 ? -1.820 9.918 8.860 1.00 81.19 107 GLY A N 1
ATOM 860 C CA . GLY A 1 107 ? -2.410 8.852 8.047 1.00 81.19 107 GLY A CA 1
ATOM 861 C C . GLY A 1 107 ? -1.493 8.412 6.905 1.00 81.19 107 GLY A C 1
ATOM 862 O O . GLY A 1 107 ? -1.356 7.214 6.672 1.00 81.19 107 GLY A O 1
ATOM 863 N N . GLU A 1 108 ? -0.746 9.340 6.295 1.00 84.56 108 GLU A N 1
ATOM 864 C CA . GLU A 1 108 ? 0.302 9.005 5.320 1.00 84.56 108 GLU A CA 1
ATOM 865 C C . GLU A 1 108 ? 1.339 8.045 5.900 1.00 84.56 108 GLU A C 1
ATOM 867 O O . GLU A 1 108 ? 1.709 7.057 5.272 1.00 84.56 108 GLU A O 1
ATOM 872 N N . VAL A 1 109 ? 1.786 8.286 7.135 1.00 81.88 109 VAL A N 1
ATOM 873 C CA . VAL A 1 109 ? 2.746 7.398 7.802 1.00 81.88 109 VAL A CA 1
ATOM 874 C C . VAL A 1 109 ? 2.166 5.993 7.955 1.00 81.88 109 VAL A C 1
ATOM 876 O O . VAL A 1 109 ? 2.858 5.026 7.644 1.00 81.88 109 VAL A O 1
ATOM 879 N N . VAL A 1 110 ? 0.905 5.866 8.374 1.00 84.50 110 VAL A N 1
ATOM 880 C CA . VAL A 1 110 ? 0.219 4.569 8.518 1.00 84.50 110 VAL A CA 1
ATOM 881 C C . VAL A 1 110 ? 0.135 3.835 7.178 1.00 84.50 110 VAL A C 1
ATOM 883 O O . VAL A 1 110 ? 0.496 2.659 7.106 1.00 84.50 110 VAL A O 1
ATOM 886 N N . VAL A 1 111 ? -0.264 4.523 6.105 1.00 88.50 111 VAL A N 1
ATOM 887 C CA . VAL A 1 111 ? -0.319 3.938 4.755 1.00 88.50 111 VAL A CA 1
ATOM 888 C C . VAL A 1 111 ? 1.068 3.486 4.293 1.00 88.50 111 VAL A C 1
ATOM 890 O O . VAL A 1 111 ? 1.212 2.364 3.808 1.00 88.50 111 VAL A O 1
ATOM 893 N N . LYS A 1 112 ? 2.121 4.278 4.532 1.00 85.44 112 LYS A N 1
ATOM 894 C CA . LYS A 1 112 ? 3.501 3.890 4.187 1.00 85.44 112 LYS A CA 1
ATOM 895 C C . LYS A 1 112 ? 4.004 2.683 4.976 1.00 85.44 112 LYS A C 1
ATOM 897 O O . LYS A 1 112 ? 4.751 1.882 4.416 1.00 85.44 112 LYS A O 1
ATOM 902 N N . TRP A 1 113 ? 3.593 2.518 6.236 1.00 84.44 113 TRP A N 1
ATOM 903 C CA . TRP A 1 113 ? 3.887 1.299 6.997 1.00 84.44 113 TRP A CA 1
ATOM 904 C C . TRP A 1 113 ? 3.282 0.070 6.319 1.00 84.44 113 TRP A C 1
ATOM 906 O O . TRP A 1 113 ? 3.987 -0.915 6.106 1.00 84.44 113 TRP A O 1
ATOM 916 N N . VAL A 1 114 ? 2.010 0.143 5.921 1.00 89.75 114 VAL A N 1
ATOM 917 C CA . VAL A 1 114 ? 1.337 -0.957 5.219 1.00 89.75 114 VAL A CA 1
ATOM 918 C C . VAL A 1 114 ? 2.005 -1.252 3.873 1.00 89.75 114 VAL A C 1
ATOM 920 O O . VAL A 1 114 ? 2.339 -2.405 3.604 1.00 89.75 114 VAL A O 1
ATOM 923 N N . GLU A 1 115 ? 2.269 -0.226 3.060 1.00 87.19 115 GLU A N 1
ATOM 924 C CA . GLU A 1 115 ? 2.943 -0.370 1.761 1.00 87.19 115 GLU A CA 1
ATOM 925 C C . GLU A 1 115 ? 4.341 -0.992 1.904 1.00 87.19 115 GLU A C 1
ATOM 927 O O . GLU A 1 115 ? 4.699 -1.908 1.158 1.00 87.19 115 GLU A O 1
ATOM 932 N N . GLY A 1 116 ? 5.126 -0.524 2.880 1.00 83.56 116 GLY A N 1
ATOM 933 C CA . GLY A 1 116 ? 6.474 -1.024 3.144 1.00 83.56 116 GLY A CA 1
ATOM 934 C C . GLY A 1 116 ? 6.481 -2.500 3.537 1.00 83.56 116 GLY A C 1
ATOM 935 O O . GLY A 1 116 ? 7.291 -3.268 3.013 1.00 83.56 116 GLY A O 1
ATOM 936 N N . LEU A 1 117 ? 5.544 -2.906 4.400 1.00 87.88 117 LEU A N 1
ATOM 937 C CA . LEU A 1 117 ? 5.377 -4.299 4.822 1.00 87.88 117 LEU A CA 1
ATOM 938 C C . LEU A 1 117 ? 4.937 -5.197 3.661 1.00 87.88 117 LEU A C 1
ATOM 940 O O . LEU A 1 117 ? 5.564 -6.228 3.428 1.00 87.88 117 LEU A O 1
ATOM 944 N N . GLN A 1 118 ? 3.928 -4.782 2.890 1.00 89.69 118 GLN A N 1
ATOM 945 C CA . GLN A 1 118 ? 3.414 -5.565 1.762 1.00 89.69 118 GLN A CA 1
ATOM 946 C C . GLN A 1 118 ? 4.441 -5.723 0.634 1.00 89.69 118 GLN A C 1
ATOM 948 O O . GLN A 1 118 ? 4.477 -6.760 -0.031 1.00 89.69 118 GLN A O 1
ATOM 953 N N . CYS A 1 119 ? 5.285 -4.713 0.412 1.00 82.81 119 CYS A N 1
ATOM 954 C CA . CYS A 1 119 ? 6.331 -4.763 -0.607 1.00 82.81 119 CYS A CA 1
ATOM 955 C C . CYS A 1 119 ? 7.630 -5.402 -0.093 1.00 82.81 119 CYS A C 1
ATOM 957 O O . CYS A 1 119 ? 8.518 -5.701 -0.889 1.00 82.81 119 CYS A O 1
ATOM 959 N N . GLY A 1 120 ? 7.775 -5.633 1.216 1.00 73.88 120 GLY A N 1
ATOM 960 C CA . GLY A 1 120 ? 9.014 -6.150 1.804 1.00 73.88 120 GLY A CA 1
ATOM 961 C C . GLY A 1 120 ? 10.207 -5.214 1.598 1.00 73.88 120 GLY A C 1
ATOM 962 O O . GLY A 1 120 ? 11.345 -5.667 1.471 1.00 73.88 120 GLY A O 1
ATOM 963 N N . LEU A 1 121 ? 9.947 -3.911 1.514 1.00 69.75 121 LEU A N 1
ATOM 964 C CA . LEU A 1 121 ? 10.986 -2.890 1.448 1.00 69.75 121 LEU A CA 1
ATOM 965 C C . LEU A 1 121 ? 11.343 -2.497 2.880 1.00 69.75 121 LEU A C 1
ATOM 967 O O . LEU A 1 121 ? 10.448 -2.485 3.726 1.00 69.75 121 LEU A O 1
ATOM 971 N N . PRO A 1 122 ? 12.614 -2.179 3.189 1.00 55.44 122 PRO A N 1
ATOM 972 C CA . PRO A 1 122 ? 13.000 -1.759 4.529 1.00 55.44 122 PRO A CA 1
ATOM 973 C C . PRO A 1 122 ? 12.258 -0.466 4.882 1.00 55.44 122 PRO A C 1
ATOM 975 O O . PRO A 1 122 ? 12.688 0.608 4.480 1.00 55.44 122 PRO A O 1
ATOM 978 N N . LEU A 1 123 ? 11.115 -0.647 5.555 1.00 49.19 123 LEU A N 1
ATOM 979 C CA . LEU A 1 123 ? 10.155 0.183 6.308 1.00 49.19 123 LEU A CA 1
ATOM 980 C C . LEU A 1 123 ? 10.132 1.724 6.214 1.00 49.19 123 LEU A C 1
ATOM 982 O O . LEU A 1 123 ? 9.184 2.343 6.685 1.00 49.19 123 LEU A O 1
ATOM 986 N N . GLY A 1 124 ? 11.106 2.394 5.623 1.00 50.88 124 GLY A N 1
ATOM 987 C CA . GLY A 1 124 ? 11.159 3.837 5.556 1.00 50.88 124 GLY A CA 1
ATOM 988 C C . GLY A 1 124 ? 12.536 4.342 5.193 1.00 50.88 124 GLY A C 1
ATOM 989 O O . GLY A 1 124 ? 13.256 4.801 6.071 1.00 50.88 124 GLY A O 1
ATOM 990 N N . LEU A 1 125 ? 12.867 4.401 3.903 1.00 46.00 125 LEU A N 1
ATOM 991 C CA . LEU A 1 125 ? 13.955 5.304 3.536 1.00 46.00 125 LEU A CA 1
ATOM 992 C C . LEU A 1 125 ? 13.564 6.776 3.763 1.00 46.00 125 LEU A C 1
ATOM 994 O O . LEU A 1 125 ? 14.456 7.573 4.017 1.00 46.00 125 LEU A O 1
ATOM 998 N N . PHE A 1 126 ? 12.261 7.123 3.830 1.00 47.75 126 PHE A N 1
ATOM 999 C CA . PHE A 1 126 ? 11.825 8.503 4.125 1.00 47.75 126 PHE A CA 1
ATOM 1000 C C . PHE A 1 126 ? 10.579 8.690 5.014 1.00 47.75 126 PHE A C 1
ATOM 1002 O O . PHE A 1 126 ? 10.594 9.563 5.878 1.00 47.75 126 PHE A O 1
ATOM 1009 N N . GLY A 1 127 ? 9.509 7.896 4.866 1.00 49.94 127 GLY A N 1
ATOM 1010 C CA . GLY A 1 127 ? 8.234 8.165 5.567 1.00 49.94 127 GLY A CA 1
ATOM 1011 C C . GLY A 1 127 ? 8.223 7.811 7.062 1.00 49.94 127 GLY A C 1
ATOM 1012 O O . GLY A 1 127 ? 7.770 8.598 7.893 1.00 49.94 127 GLY A O 1
ATOM 1013 N N . GLY A 1 128 ? 8.770 6.642 7.421 1.00 47.06 128 GLY A N 1
ATOM 1014 C CA . GLY A 1 128 ? 8.776 6.135 8.799 1.00 47.06 128 GLY A CA 1
ATOM 1015 C C . GLY A 1 128 ? 9.704 6.900 9.751 1.00 47.06 128 GLY A C 1
ATOM 1016 O O . GLY A 1 128 ? 9.343 7.114 10.907 1.00 47.06 128 GLY A O 1
ATOM 1017 N N . TYR A 1 129 ? 10.862 7.374 9.270 1.00 49.91 129 TYR A N 1
ATOM 1018 C CA . TYR A 1 129 ? 11.828 8.100 10.108 1.00 49.91 129 TYR A CA 1
ATOM 1019 C C . TYR A 1 129 ? 11.282 9.452 10.600 1.00 49.91 129 TYR A C 1
ATOM 1021 O O . TYR A 1 129 ? 11.490 9.816 11.755 1.00 49.91 129 TYR A O 1
ATOM 1029 N N . PHE A 1 130 ? 10.524 10.173 9.764 1.00 46.28 130 PHE A N 1
ATOM 1030 C CA . PHE A 1 130 ? 9.956 11.476 10.138 1.00 46.28 130 PHE A CA 1
ATOM 1031 C C . PHE A 1 130 ? 8.563 11.387 10.786 1.00 46.28 130 PHE A C 1
ATOM 1033 O O . PHE A 1 130 ? 8.210 12.261 11.577 1.00 46.28 130 PHE A O 1
ATOM 1040 N N . GLY A 1 131 ? 7.795 10.321 10.533 1.00 50.56 131 GLY A N 1
ATOM 1041 C CA . GLY A 1 131 ? 6.497 10.094 11.180 1.00 50.56 131 GLY A CA 1
ATOM 1042 C C . GLY A 1 131 ? 6.578 9.683 12.653 1.00 50.56 131 GLY A C 1
ATOM 1043 O O . GLY A 1 131 ? 5.730 10.067 13.461 1.00 50.56 131 GLY A O 1
ATOM 1044 N N . ALA A 1 132 ? 7.623 8.936 13.025 1.00 47.09 132 ALA A N 1
ATOM 1045 C CA . ALA A 1 132 ? 7.797 8.385 14.371 1.00 47.09 132 ALA A CA 1
ATOM 1046 C C . ALA A 1 132 ? 8.062 9.437 15.468 1.00 47.09 132 ALA A C 1
ATOM 1048 O O . ALA A 1 132 ? 7.945 9.134 16.656 1.00 47.09 132 ALA A O 1
ATOM 1049 N N . LEU A 1 133 ? 8.397 10.676 15.096 1.00 48.66 133 LEU A N 1
ATOM 1050 C CA . LEU A 1 133 ? 8.799 11.716 16.046 1.00 48.66 133 LEU A CA 1
ATOM 1051 C C . LEU A 1 133 ? 7.638 12.529 16.636 1.00 48.66 133 LEU A C 1
ATOM 1053 O O . LEU A 1 133 ? 7.860 13.219 17.628 1.00 48.66 133 LEU A O 1
ATOM 1057 N N . GLN A 1 134 ? 6.413 12.461 16.093 1.00 51.16 134 GLN A N 1
ATOM 1058 C CA . GLN A 1 134 ? 5.397 13.465 16.450 1.00 51.16 134 GLN A CA 1
ATOM 1059 C C . GLN A 1 134 ? 4.295 13.044 17.431 1.00 51.16 134 GLN A C 1
ATOM 1061 O O . GLN A 1 134 ? 3.777 13.931 18.096 1.00 51.16 134 GLN A O 1
ATOM 1066 N N . THR A 1 135 ? 3.950 11.766 17.648 1.00 50.78 135 THR A N 1
ATOM 1067 C CA . THR A 1 135 ? 2.994 11.412 18.732 1.00 50.78 135 THR A CA 1
ATOM 1068 C C . THR A 1 135 ? 3.093 9.947 19.188 1.00 50.78 135 THR A C 1
ATOM 1070 O O . THR A 1 135 ? 2.632 9.034 18.508 1.00 50.78 135 THR A O 1
ATOM 1073 N N . LYS A 1 136 ? 3.614 9.699 20.401 1.00 56.62 136 LYS A N 1
ATOM 1074 C CA . LYS A 1 136 ? 3.744 8.339 20.977 1.00 56.62 136 LYS A CA 1
ATOM 1075 C C . LYS A 1 136 ? 2.406 7.592 21.140 1.00 56.62 136 LYS A C 1
ATOM 1077 O O . LYS A 1 136 ? 2.384 6.372 21.046 1.00 56.62 136 LYS A O 1
ATOM 1082 N N . ASN A 1 137 ? 1.301 8.312 21.358 1.00 57.94 137 ASN A N 1
ATOM 1083 C CA . ASN A 1 137 ? 0.002 7.709 21.696 1.00 57.94 137 ASN A CA 1
ATOM 1084 C C . ASN A 1 137 ? -0.889 7.406 20.482 1.00 57.94 137 ASN A C 1
ATOM 1086 O O . ASN A 1 137 ? -1.668 6.462 20.523 1.00 57.94 137 ASN A O 1
ATOM 1090 N N . TYR A 1 138 ? -0.809 8.200 19.409 1.00 62.09 138 TYR A N 1
ATOM 1091 C CA . TYR A 1 138 ? -1.555 7.908 18.179 1.00 62.09 138 TYR A CA 1
ATOM 1092 C C . TYR A 1 138 ? -0.883 6.764 17.421 1.00 62.09 138 TYR A C 1
ATOM 1094 O O . TYR A 1 138 ? -1.551 5.835 16.968 1.00 62.09 138 TYR A O 1
ATOM 1102 N N . LEU A 1 139 ? 0.451 6.801 17.357 1.00 64.38 139 LEU A N 1
ATOM 1103 C CA . LEU A 1 139 ? 1.212 5.831 16.593 1.00 64.38 139 LEU A CA 1
ATOM 1104 C C . LEU A 1 139 ? 1.133 4.422 17.185 1.00 64.38 139 LEU A C 1
ATOM 1106 O O . LEU A 1 139 ? 1.108 3.488 16.409 1.00 64.38 139 LEU A O 1
ATOM 1110 N N . SER A 1 140 ? 1.025 4.231 18.505 1.00 66.88 140 SER A N 1
ATOM 1111 C CA . SER A 1 140 ? 0.961 2.877 19.083 1.00 66.88 140 SER A CA 1
ATOM 1112 C C . SER A 1 140 ? -0.254 2.078 18.589 1.00 66.88 140 SER A C 1
ATOM 1114 O O . SER A 1 140 ? -0.094 0.985 18.053 1.00 66.88 140 SER A O 1
ATOM 1116 N N . SER A 1 141 ? -1.459 2.651 18.681 1.00 71.00 141 SER A N 1
ATOM 1117 C CA . SER A 1 141 ? -2.693 1.982 18.229 1.00 71.00 141 SER A CA 1
ATOM 1118 C C . SER A 1 141 ? -2.771 1.808 16.706 1.00 71.00 141 SER A C 1
ATOM 1120 O O . SER A 1 141 ? -3.222 0.773 16.218 1.00 71.00 141 SER A O 1
ATOM 1122 N N . GLN A 1 142 ? -2.309 2.802 15.944 1.00 80.12 142 GLN A N 1
ATOM 1123 C CA . GLN A 1 142 ? -2.346 2.766 14.480 1.00 80.12 142 GLN A CA 1
ATOM 1124 C C . GLN A 1 142 ? -1.233 1.893 13.893 1.00 80.12 142 GLN A C 1
ATOM 1126 O O . GLN A 1 142 ? -1.414 1.307 12.830 1.00 80.12 142 GLN A O 1
ATOM 1131 N N . LEU A 1 143 ? -0.097 1.767 14.581 1.00 80.56 143 LEU A N 1
ATOM 1132 C CA . LEU A 1 143 ? 1.002 0.905 14.162 1.00 80.56 143 LEU A CA 1
ATOM 1133 C C . LEU A 1 143 ? 0.624 -0.565 14.304 1.00 80.56 143 LEU A C 1
ATOM 1135 O O . LEU A 1 143 ? 0.862 -1.326 13.377 1.00 80.56 143 LEU A O 1
ATOM 1139 N N . GLU A 1 144 ? -0.003 -0.976 15.409 1.00 84.56 144 GLU A N 1
ATOM 1140 C CA . GLU A 1 144 ? -0.496 -2.355 15.545 1.00 84.56 144 GLU A CA 1
ATOM 1141 C C . GLU A 1 144 ? -1.494 -2.713 14.440 1.00 84.56 144 GLU A C 1
ATOM 1143 O O . GLU A 1 144 ? -1.432 -3.804 13.866 1.00 84.56 144 GLU A O 1
ATOM 1148 N N . PHE A 1 145 ? -2.380 -1.774 14.104 1.00 89.69 145 PHE A N 1
ATOM 1149 C CA . PHE A 1 145 ? -3.285 -1.904 12.969 1.00 89.69 145 PHE A CA 1
ATOM 1150 C C . PHE A 1 145 ? -2.513 -2.041 11.645 1.00 89.69 145 PHE A C 1
ATOM 1152 O O . PHE A 1 145 ? -2.714 -3.020 10.927 1.00 89.69 145 PHE A O 1
ATOM 1159 N N . ALA A 1 146 ? -1.580 -1.129 11.357 1.00 88.88 146 ALA A N 1
ATOM 1160 C CA . ALA A 1 146 ? -0.767 -1.151 10.141 1.00 88.88 146 ALA A CA 1
ATOM 1161 C C . ALA A 1 146 ? 0.059 -2.437 10.002 1.00 88.88 146 ALA A C 1
ATOM 1163 O O . ALA A 1 146 ? 0.145 -2.997 8.912 1.00 88.88 146 ALA A O 1
ATOM 1164 N N . LEU A 1 147 ? 0.629 -2.934 11.103 1.00 88.62 147 LEU A N 1
ATOM 1165 C CA . LEU A 1 147 ? 1.387 -4.183 11.144 1.00 88.62 147 LEU A CA 1
ATOM 1166 C C . LEU A 1 147 ? 0.499 -5.376 10.785 1.00 88.62 147 LEU A C 1
ATOM 1168 O O . LEU A 1 147 ? 0.873 -6.179 9.933 1.00 88.62 147 LEU A O 1
ATOM 1172 N N . ARG A 1 148 ? -0.690 -5.478 11.393 1.00 91.44 148 ARG A N 1
ATOM 1173 C CA . ARG A 1 148 ? -1.639 -6.560 11.088 1.00 91.44 148 ARG A CA 1
ATOM 1174 C C . ARG A 1 148 ? -2.081 -6.524 9.631 1.00 91.44 148 ARG A C 1
ATOM 1176 O O . ARG A 1 148 ? -2.081 -7.566 8.986 1.00 91.44 148 ARG A O 1
ATOM 1183 N N . VAL A 1 149 ? -2.422 -5.343 9.115 1.00 94.06 149 VAL A N 1
ATOM 1184 C CA . VAL A 1 149 ? -2.8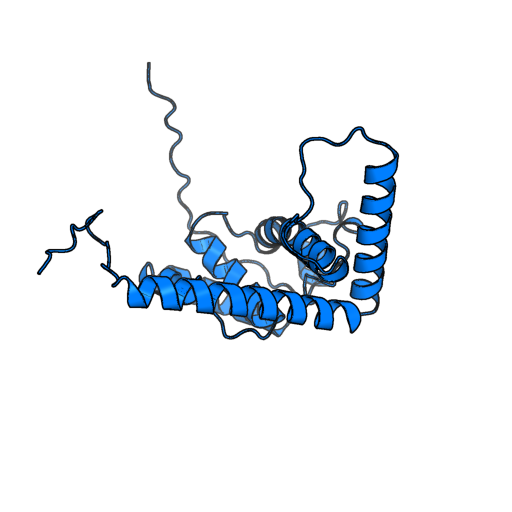00 -5.170 7.707 1.00 94.06 149 VAL A CA 1
ATOM 1185 C C . VAL A 1 149 ? -1.631 -5.572 6.810 1.00 94.06 149 VAL A C 1
ATOM 1187 O O . VAL A 1 149 ? -1.765 -6.476 5.997 1.00 94.06 149 VAL A O 1
ATOM 1190 N N . GLY A 1 150 ? -0.460 -4.967 6.996 1.00 90.81 150 GLY A N 1
ATOM 1191 C CA . GLY A 1 150 ? 0.689 -5.176 6.120 1.00 90.81 150 GLY A CA 1
ATOM 1192 C C . GLY A 1 150 ? 1.205 -6.617 6.077 1.00 90.81 150 GLY A C 1
ATOM 1193 O O . GLY A 1 150 ? 1.746 -7.026 5.054 1.00 90.81 150 GLY A O 1
ATOM 1194 N N . LEU A 1 151 ? 1.029 -7.385 7.159 1.00 90.44 151 LEU A N 1
ATOM 1195 C CA . LEU A 1 151 ? 1.502 -8.770 7.262 1.00 90.44 151 LEU A CA 1
ATOM 1196 C C . LEU A 1 151 ? 0.443 -9.827 6.927 1.00 90.44 151 LEU A C 1
ATOM 1198 O O . LEU A 1 151 ? 0.811 -10.940 6.551 1.00 90.44 151 LEU A O 1
ATOM 1202 N N . HIS A 1 152 ? -0.846 -9.528 7.109 1.00 93.44 152 HIS A N 1
ATOM 1203 C CA . HIS A 1 152 ? -1.908 -10.536 7.002 1.00 93.44 152 HIS A CA 1
ATOM 1204 C C . HIS A 1 152 ? -2.963 -10.235 5.936 1.00 93.44 152 HIS A C 1
ATOM 1206 O O . HIS A 1 152 ? -3.690 -11.156 5.555 1.00 93.44 152 HIS A O 1
ATOM 1212 N N . SER A 1 153 ? -3.078 -8.996 5.449 1.00 94.56 153 SER A N 1
ATOM 1213 C CA . SER A 1 153 ? -4.032 -8.676 4.387 1.00 94.56 153 SER A CA 1
ATOM 1214 C C . SER A 1 153 ? -3.545 -9.184 3.033 1.00 94.56 153 SER A C 1
ATOM 1216 O O . SER A 1 153 ? -2.354 -9.428 2.815 1.00 94.56 153 SER A O 1
ATOM 1218 N N . ARG A 1 154 ? -4.465 -9.275 2.070 1.00 93.50 154 ARG A N 1
ATOM 1219 C CA . ARG A 1 154 ? -4.078 -9.434 0.665 1.00 93.50 154 ARG A CA 1
ATOM 1220 C C . ARG A 1 154 ? -3.220 -8.237 0.230 1.00 93.50 154 ARG A C 1
ATOM 1222 O O . ARG A 1 154 ? -3.470 -7.113 0.665 1.00 93.50 154 ARG A O 1
ATOM 1229 N N . ASN A 1 155 ? -2.225 -8.471 -0.628 1.00 93.81 155 ASN A N 1
ATOM 1230 C CA . ASN A 1 155 ? -1.416 -7.391 -1.189 1.00 93.81 155 ASN A CA 1
ATOM 1231 C C . ASN A 1 155 ? -2.282 -6.508 -2.100 1.00 93.81 155 ASN A C 1
ATOM 1233 O O . ASN A 1 155 ? -2.852 -7.003 -3.075 1.00 93.81 155 ASN A O 1
ATOM 1237 N N . PHE A 1 156 ? -2.374 -5.212 -1.795 1.00 94.19 156 PHE A N 1
ATOM 1238 C CA . PHE A 1 156 ? -3.324 -4.312 -2.458 1.00 94.19 156 PHE A CA 1
ATOM 1239 C C . PHE A 1 156 ? -2.978 -4.015 -3.919 1.00 94.19 156 PHE A C 1
ATOM 1241 O O . PHE A 1 156 ? -3.881 -3.741 -4.706 1.00 94.19 156 PHE A O 1
ATOM 1248 N N . MET A 1 157 ? -1.714 -4.168 -4.325 1.00 91.94 157 MET A N 1
ATOM 1249 C CA . MET A 1 157 ? -1.330 -4.071 -5.740 1.00 91.94 157 MET A CA 1
ATOM 1250 C C . MET A 1 157 ? -1.960 -5.190 -6.584 1.00 91.94 157 MET A C 1
ATOM 1252 O O . MET A 1 157 ? -2.140 -5.023 -7.785 1.00 91.94 157 MET A O 1
ATOM 1256 N N . CYS A 1 158 ? -2.327 -6.315 -5.960 1.00 92.94 158 CYS A N 1
ATOM 1257 C CA . CYS A 1 158 ? -2.931 -7.480 -6.614 1.00 92.94 158 CYS A CA 1
ATOM 1258 C C . CYS A 1 158 ? -4.451 -7.564 -6.402 1.00 92.94 158 CYS A C 1
ATOM 1260 O O . CYS A 1 158 ? -5.038 -8.632 -6.562 1.00 92.94 158 CYS A O 1
ATOM 1262 N N . VAL A 1 159 ? -5.092 -6.463 -5.999 1.00 93.62 159 VAL A N 1
ATOM 1263 C CA . VAL A 1 159 ? -6.547 -6.382 -5.829 1.00 93.62 159 VAL A CA 1
ATOM 1264 C C . VAL A 1 159 ? -7.144 -5.591 -6.985 1.00 93.62 159 VAL A C 1
ATOM 1266 O O . VAL A 1 159 ? -6.748 -4.457 -7.246 1.00 93.62 159 VAL A O 1
ATOM 1269 N N . PHE A 1 160 ? -8.124 -6.182 -7.665 1.00 91.06 160 PHE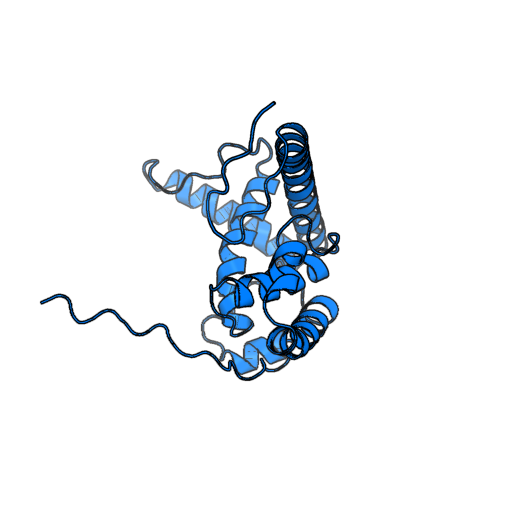 A N 1
ATOM 1270 C CA . PHE A 1 160 ? -8.891 -5.531 -8.731 1.00 91.06 160 PHE A CA 1
ATOM 1271 C C . PHE A 1 160 ? -10.077 -4.762 -8.119 1.00 91.06 160 PHE A C 1
ATOM 1273 O O . PHE A 1 160 ? -11.209 -5.249 -8.121 1.00 91.06 160 PHE A O 1
ATOM 1280 N N . PHE A 1 161 ? -9.811 -3.593 -7.524 1.00 90.62 161 PHE A N 1
ATOM 1281 C CA . PHE A 1 161 ? -10.807 -2.767 -6.815 1.00 90.62 161 PHE A CA 1
ATOM 1282 C C . PHE A 1 161 ? -12.028 -2.413 -7.661 1.00 90.62 161 PHE A C 1
ATOM 1284 O O . PHE A 1 161 ? -13.135 -2.305 -7.144 1.00 90.62 161 PHE A O 1
ATOM 1291 N N . GLU A 1 162 ? -11.844 -2.316 -8.969 1.00 88.88 162 GLU A N 1
ATOM 1292 C CA . GLU A 1 162 ? -12.876 -1.965 -9.930 1.00 88.88 162 GLU A CA 1
ATOM 1293 C C . GLU A 1 162 ? -14.023 -2.987 -9.974 1.00 88.88 162 GLU A C 1
ATOM 1295 O O . GLU A 1 162 ? -15.129 -2.655 -10.390 1.00 88.88 162 GLU A O 1
ATOM 1300 N N . ARG A 1 163 ? -13.787 -4.220 -9.503 1.00 90.31 163 ARG A N 1
ATOM 1301 C CA . ARG A 1 163 ? -14.820 -5.263 -9.367 1.00 90.31 163 ARG A CA 1
ATOM 1302 C C . ARG A 1 163 ? -15.651 -5.128 -8.088 1.00 90.31 163 ARG A C 1
ATOM 1304 O O . ARG A 1 163 ? -16.620 -5.862 -7.925 1.00 90.31 163 ARG A O 1
ATOM 1311 N N . TYR A 1 164 ? -15.264 -4.238 -7.178 1.00 92.44 164 TYR A N 1
ATOM 1312 C CA . TYR A 1 164 ? -15.843 -4.108 -5.841 1.00 92.44 164 TYR A CA 1
ATOM 1313 C C . TYR A 1 164 ? -16.462 -2.729 -5.584 1.00 92.44 164 TYR A C 1
ATOM 1315 O O . TYR A 1 164 ? -16.748 -2.407 -4.438 1.00 92.44 164 TYR A O 1
ATOM 1323 N N . TRP A 1 165 ? -16.694 -1.915 -6.619 1.00 90.50 165 TRP A N 1
ATOM 1324 C CA . TRP A 1 165 ? -17.249 -0.566 -6.442 1.00 90.50 165 TRP A CA 1
ATOM 1325 C C . TRP A 1 165 ? -18.632 -0.525 -5.793 1.00 90.50 165 TRP A C 1
ATOM 1327 O O . TRP A 1 165 ? -18.946 0.425 -5.085 1.00 90.50 165 TRP A O 1
ATOM 1337 N N . GLU A 1 166 ? -19.448 -1.548 -6.032 1.00 93.56 166 GLU A N 1
ATOM 1338 C CA . GLU A 1 166 ? -20.799 -1.662 -5.473 1.00 93.56 166 GLU A CA 1
ATOM 1339 C C . GLU A 1 166 ? -20.823 -2.387 -4.116 1.00 93.56 166 GLU A C 1
ATOM 1341 O O . GLU A 1 166 ? -21.865 -2.445 -3.467 1.00 93.56 166 GLU A O 1
ATOM 1346 N N . MET A 1 167 ? -19.690 -2.958 -3.689 1.00 94.00 167 MET A N 1
ATOM 1347 C CA . MET A 1 167 ? -19.574 -3.707 -2.438 1.00 94.00 167 MET A CA 1
ATOM 1348 C C . MET A 1 167 ? -19.443 -2.752 -1.250 1.00 94.00 167 MET A C 1
ATOM 1350 O O . MET A 1 167 ? -18.750 -1.736 -1.329 1.00 94.00 167 MET A O 1
ATOM 1354 N N . ASP A 1 168 ? -20.064 -3.106 -0.124 1.00 94.62 168 ASP A N 1
ATOM 1355 C CA . ASP A 1 168 ? -19.897 -2.340 1.107 1.00 94.62 168 ASP A CA 1
ATOM 1356 C C . ASP A 1 168 ? -18.436 -2.372 1.592 1.00 94.62 168 ASP A C 1
ATOM 1358 O O . ASP A 1 168 ? -17.728 -3.378 1.482 1.00 94.62 168 ASP A O 1
ATOM 1362 N N . ILE A 1 169 ? -17.971 -1.256 2.154 1.00 91.44 169 ILE A N 1
ATOM 1363 C CA . ILE A 1 169 ? -16.574 -1.104 2.567 1.00 91.44 169 ILE A CA 1
ATOM 1364 C C . ILE A 1 169 ? -16.182 -2.070 3.695 1.00 91.44 169 ILE A C 1
ATOM 1366 O O . ILE A 1 169 ? -15.026 -2.492 3.762 1.00 91.44 169 ILE A O 1
ATOM 1370 N N . GLU A 1 170 ? -17.106 -2.434 4.587 1.00 93.06 170 GLU A N 1
ATOM 1371 C CA . GLU A 1 170 ? -16.848 -3.393 5.665 1.00 93.06 170 GLU A CA 1
ATOM 1372 C C . GLU A 1 170 ? -16.731 -4.817 5.115 1.00 93.06 170 GLU A C 1
ATOM 1374 O O . GLU A 1 170 ? -15.829 -5.562 5.509 1.00 93.06 170 GLU A O 1
ATOM 1379 N N . GLU A 1 171 ? -17.572 -5.166 4.140 1.00 94.50 171 GLU A N 1
ATOM 1380 C CA . GLU A 1 171 ? -17.487 -6.442 3.428 1.00 94.50 171 GLU A CA 1
ATOM 1381 C C . GLU A 1 171 ? -16.174 -6.548 2.641 1.00 94.50 171 GLU A C 1
ATOM 1383 O O . GLU A 1 171 ? -15.473 -7.564 2.726 1.00 94.50 171 GLU A O 1
ATOM 1388 N N . LEU A 1 172 ? -15.776 -5.475 1.950 1.00 94.69 172 LEU A N 1
ATOM 1389 C CA . LEU A 1 172 ? -14.505 -5.420 1.232 1.00 94.69 172 LEU A CA 1
ATOM 1390 C C . LEU A 1 172 ? -13.313 -5.588 2.184 1.00 94.69 172 LEU A C 1
ATOM 1392 O O . LEU A 1 172 ? -12.388 -6.349 1.887 1.00 94.69 172 LEU A O 1
ATOM 1396 N N . ARG A 1 173 ? -13.333 -4.934 3.353 1.00 95.50 173 ARG A N 1
ATOM 1397 C CA . ARG A 1 173 ? -12.292 -5.110 4.380 1.00 95.50 173 ARG A CA 1
ATOM 1398 C C . ARG A 1 173 ? -12.205 -6.559 4.843 1.00 95.50 173 ARG A C 1
ATOM 1400 O O . ARG A 1 173 ? -11.110 -7.122 4.842 1.00 95.50 173 ARG A O 1
ATOM 1407 N N . ALA A 1 174 ? -13.337 -7.182 5.162 1.00 94.75 174 ALA A N 1
ATOM 1408 C CA . ALA A 1 174 ? -13.375 -8.585 5.563 1.00 94.75 174 ALA A CA 1
ATOM 1409 C C . ALA A 1 174 ? -12.815 -9.500 4.461 1.00 94.75 174 ALA A C 1
ATOM 1411 O O . ALA A 1 174 ? -11.971 -10.357 4.734 1.00 94.75 174 ALA A O 1
ATOM 1412 N N . LYS A 1 175 ? -13.204 -9.265 3.201 1.00 95.06 175 LYS A N 1
ATOM 1413 C CA . LYS A 1 175 ? -12.721 -10.020 2.036 1.00 95.06 175 LYS A CA 1
ATOM 1414 C C . LYS A 1 175 ? -11.207 -9.910 1.845 1.00 95.06 175 LYS A C 1
ATOM 1416 O O . LYS A 1 175 ? -10.564 -10.886 1.464 1.00 95.06 175 LYS A O 1
ATOM 1421 N N . LEU A 1 176 ? -10.638 -8.734 2.099 1.00 95.12 176 LEU A N 1
ATOM 1422 C CA . LEU A 1 176 ? -9.202 -8.472 1.967 1.00 95.12 176 LEU A CA 1
ATOM 1423 C C . LEU A 1 176 ? -8.396 -8.825 3.228 1.00 95.12 176 LEU A C 1
ATOM 1425 O O . LEU A 1 176 ? -7.183 -8.604 3.247 1.00 95.12 176 LEU A O 1
ATOM 1429 N N . ASN A 1 177 ? -9.044 -9.389 4.253 1.00 95.88 177 ASN A N 1
ATOM 1430 C CA . ASN A 1 177 ? -8.464 -9.667 5.567 1.00 95.88 177 ASN A CA 1
ATOM 1431 C C . ASN A 1 177 ? -7.884 -8.406 6.241 1.00 95.88 177 ASN A C 1
ATOM 1433 O O . ASN A 1 177 ? -6.819 -8.423 6.861 1.00 95.88 177 ASN A O 1
ATOM 1437 N N . VAL A 1 178 ? -8.590 -7.287 6.082 1.00 95.38 178 VAL A N 1
ATOM 1438 C CA . VAL A 1 178 ? -8.294 -6.004 6.719 1.00 95.38 178 VAL A CA 1
ATOM 1439 C C . VAL A 1 178 ? -9.134 -5.909 7.997 1.00 95.38 178 VAL A C 1
ATOM 1441 O O . VAL A 1 178 ? -10.363 -5.947 7.916 1.00 95.38 178 VAL A O 1
ATOM 1444 N N . PRO A 1 179 ? -8.519 -5.798 9.190 1.00 92.00 179 PRO A N 1
ATOM 1445 C CA . PRO A 1 179 ? -9.264 -5.597 10.427 1.00 92.00 179 PRO A CA 1
ATOM 1446 C C . PRO A 1 179 ? -10.016 -4.261 10.410 1.00 92.00 179 PRO A C 1
ATOM 1448 O O . PRO A 1 179 ? -9.699 -3.355 9.641 1.00 92.00 179 PRO A O 1
ATOM 1451 N N . ASN A 1 180 ? -10.997 -4.106 11.298 1.00 88.62 180 ASN A N 1
ATOM 1452 C CA . ASN A 1 180 ? -11.703 -2.835 11.415 1.00 88.62 180 ASN A CA 1
ATOM 1453 C C . ASN A 1 180 ? -10.748 -1.726 11.885 1.00 88.62 180 ASN A C 1
ATOM 1455 O O . ASN A 1 180 ? -10.016 -1.925 12.862 1.00 88.62 180 ASN A O 1
ATOM 1459 N N . PRO A 1 181 ? -10.748 -0.561 11.214 1.00 87.56 181 PRO A N 1
ATOM 1460 C CA . PRO A 1 181 ? -9.837 0.516 11.552 1.00 87.56 181 PRO A CA 1
ATOM 1461 C C . PRO A 1 181 ? -10.161 1.094 12.939 1.00 87.56 181 PRO A C 1
ATOM 1463 O O . PRO A 1 181 ? -11.336 1.266 13.286 1.00 87.56 181 PRO A O 1
ATOM 1466 N N . PRO A 1 182 ? -9.143 1.417 13.755 1.00 83.56 182 PRO A N 1
ATOM 1467 C CA . PRO A 1 182 ? -9.351 2.055 15.050 1.00 83.56 182 PRO A CA 1
ATOM 1468 C C . PRO A 1 182 ? -9.994 3.440 14.884 1.00 83.56 182 PRO A C 1
ATOM 1470 O O . PRO A 1 182 ? -9.753 4.147 13.904 1.00 83.56 182 PRO A O 1
ATOM 1473 N N . LYS A 1 183 ? -10.803 3.859 15.867 1.00 74.62 183 LYS A N 1
ATOM 1474 C CA . LYS A 1 183 ? -11.484 5.163 15.832 1.00 74.62 183 LYS A CA 1
ATOM 1475 C C . LYS A 1 183 ? -10.464 6.296 15.693 1.00 74.62 183 LYS A C 1
ATOM 1477 O O . LYS A 1 183 ? -9.586 6.463 16.540 1.00 74.62 183 LYS A O 1
ATOM 1482 N N . LEU A 1 184 ? -10.621 7.110 14.653 1.00 68.50 184 LEU A N 1
ATOM 1483 C CA . LEU A 1 184 ? -9.822 8.314 14.476 1.00 68.50 184 LEU A CA 1
ATOM 1484 C C . LEU A 1 184 ? -10.227 9.356 15.527 1.00 68.50 184 LEU A C 1
ATOM 1486 O O . LEU A 1 184 ? -11.292 9.961 15.437 1.00 68.50 184 LEU A O 1
ATOM 1490 N N . ASN A 1 185 ? -9.357 9.625 16.500 1.00 59.47 185 ASN A N 1
ATOM 1491 C CA . ASN A 1 185 ? -9.463 10.822 17.339 1.00 59.47 185 ASN A CA 1
ATOM 1492 C C . ASN A 1 185 ? -8.908 12.027 16.567 1.00 59.47 185 ASN A C 1
ATOM 1494 O O . ASN A 1 185 ? -7.844 12.559 16.880 1.00 59.47 185 ASN A O 1
ATOM 1498 N N . TYR A 1 186 ? -9.611 12.427 15.509 1.00 54.66 186 TYR A N 1
ATOM 1499 C CA . TYR A 1 186 ? -9.238 13.570 14.686 1.00 54.66 186 TYR A CA 1
ATOM 1500 C C . TYR A 1 186 ? -10.179 14.748 14.950 1.00 54.66 186 TYR A C 1
ATOM 1502 O O . TYR A 1 186 ? -11.395 14.628 14.825 1.00 54.66 186 TYR A O 1
ATOM 1510 N N . LYS A 1 187 ? -9.612 15.911 15.298 1.00 48.19 187 LYS A N 1
ATOM 1511 C CA . LYS A 1 187 ? -10.348 17.180 15.266 1.00 48.19 187 LYS A CA 1
ATOM 1512 C C . LYS A 1 187 ? -10.245 17.740 13.845 1.00 48.19 187 LYS A C 1
ATOM 1514 O O . LYS A 1 187 ? -9.127 18.065 13.438 1.00 48.19 187 LYS A O 1
ATOM 1519 N N . PRO A 1 188 ? -11.354 17.882 13.100 1.00 44.69 188 PRO A N 1
ATOM 1520 C CA . PRO A 1 188 ? -11.313 18.509 11.788 1.00 44.69 188 PRO A CA 1
ATOM 1521 C C . PRO A 1 188 ? -10.729 19.916 11.885 1.00 44.69 188 PRO A C 1
ATOM 1523 O O . PRO A 1 188 ? -11.013 20.671 12.821 1.00 44.69 188 PRO A O 1
ATOM 1526 N N . ARG A 1 189 ? -9.878 20.266 10.918 1.00 44.06 189 ARG A N 1
ATOM 1527 C CA . ARG A 1 189 ? -9.346 21.622 10.780 1.00 44.06 189 ARG A CA 1
ATOM 1528 C C . ARG A 1 189 ? -10.546 22.553 10.565 1.00 44.06 189 ARG A C 1
ATOM 1530 O O . ARG A 1 189 ? -11.268 22.387 9.590 1.00 44.06 189 ARG A O 1
ATOM 1537 N N . LYS A 1 190 ? -10.805 23.489 11.492 1.00 37.19 190 LYS A N 1
ATOM 1538 C CA . LYS A 1 190 ? -11.890 24.477 11.341 1.00 37.19 190 LYS A CA 1
ATOM 1539 C C . LYS A 1 190 ? -11.721 25.183 9.993 1.00 37.19 190 LYS A C 1
ATOM 1541 O O . LYS A 1 190 ? -10.679 25.798 9.762 1.00 37.19 190 LYS A O 1
ATOM 1546 N N . ASN A 1 191 ? -12.732 25.103 9.129 1.00 35.91 191 ASN A N 1
ATOM 1547 C CA . ASN A 1 191 ? -12.780 25.899 7.908 1.00 35.91 191 ASN A CA 1
ATOM 1548 C C . ASN A 1 191 ? -12.658 27.378 8.290 1.00 35.91 191 ASN A C 1
ATOM 1550 O O . ASN A 1 191 ? -13.408 27.864 9.137 1.00 35.91 191 ASN A O 1
ATOM 1554 N N . LYS A 1 192 ? -11.729 28.105 7.659 1.00 45.28 192 LYS A N 1
ATOM 1555 C CA . LYS A 1 192 ? -11.744 29.574 7.648 1.00 45.28 192 LYS A CA 1
ATOM 1556 C C . LYS A 1 192 ? -12.904 30.044 6.759 1.00 45.28 192 LYS A C 1
ATOM 1558 O O . LYS A 1 192 ? -12.689 30.593 5.689 1.00 45.28 192 LYS A O 1
ATOM 1563 N N . GLN A 1 193 ? -14.138 29.810 7.191 1.00 45.81 193 GLN A N 1
ATOM 1564 C CA . GLN A 1 193 ? -15.259 30.668 6.820 1.00 45.81 193 GLN A CA 1
ATOM 1565 C C . GLN A 1 193 ? -15.261 31.793 7.849 1.00 45.81 193 GLN A C 1
ATOM 1567 O O . GLN A 1 193 ? -15.779 31.602 8.941 1.00 45.81 193 GLN A O 1
ATOM 1572 N N . ASN A 1 194 ? -14.501 32.853 7.556 1.00 40.16 194 ASN A N 1
ATOM 1573 C CA . ASN A 1 194 ? -14.565 34.210 8.120 1.00 40.16 194 ASN A CA 1
ATOM 1574 C C . ASN A 1 194 ? -13.293 34.962 7.684 1.00 40.16 194 ASN A C 1
ATOM 1576 O O . ASN A 1 194 ? -12.393 35.221 8.481 1.00 40.16 194 ASN A O 1
ATOM 1580 N N . LEU A 1 195 ? -13.195 35.272 6.393 1.00 44.28 195 LEU A N 1
ATOM 1581 C CA . LEU A 1 195 ? -12.724 36.595 6.001 1.00 44.28 195 LEU A CA 1
ATOM 1582 C C . LEU A 1 195 ? -13.929 37.244 5.323 1.00 44.28 195 LEU A C 1
ATOM 1584 O O . LEU A 1 195 ? -14.359 36.782 4.268 1.00 44.28 195 LEU A O 1
ATOM 1588 N N . GLN A 1 196 ? -14.530 38.183 6.051 1.00 35.66 196 GLN A N 1
ATOM 1589 C CA . GLN A 1 196 ? -15.455 39.175 5.513 1.00 35.66 196 GLN A CA 1
ATOM 1590 C C . GLN A 1 196 ? -14.707 40.099 4.555 1.00 35.66 196 GLN A C 1
ATOM 1592 O O . GLN A 1 196 ? -13.492 40.308 4.792 1.00 35.66 196 GLN A O 1
#

Foldseek 3Di:
DDDPDQPDDPRDDDDPVRVVCLVVVVVVLVVLLLVLLLVVLVVAPLSVVQLVVLVVVVVVCVVPDDDDDDDQPPPDPDPSSSSSVVLCVVLLVVLCVLQVFDPDLQSVLLSLLLSCLQSVPPSDSPNPVVNVPDDPVVCVLSVVLSVQNSPPFARSSSDPCVVCPVPDSVVVCVVRVRDRHDDDPDDPDPPPPDDD

Secondary structure (DSSP, 8-state):
------SSTT-----HHHHHHHHHHHHHHHHHHHHHHHHHHHHSHHHHHHHHHHHHHHHHHHHHS-S-SS---TT-S-HHHHHHHHHHHHHHHHHHHHTT--SSHHHHHHHHHHHHHHHT--S-SSHHHHHTTS-HHHHHHHHHHHHHHHHHSPPGGG--GGG-TTS-HHHHHHHTTPPPPPP---PPPPP-----

Organism: Schistocephalus solidus (NCBI:txid70667)

pLDDT: mean 73.24, std 18.57, range [35.66, 95.88]